Protein AF-A0A373WHJ9-F1 (afdb_monomer)

Structure (mmCIF, N/CA/C/O backbone):
data_AF-A0A373WHJ9-F1
#
_entry.id   AF-A0A373WHJ9-F1
#
loop_
_atom_site.group_PDB
_atom_site.id
_atom_site.type_symbol
_atom_site.label_atom_id
_atom_site.label_alt_id
_atom_site.label_comp_id
_atom_site.label_asym_id
_atom_site.label_entity_id
_atom_site.label_seq_id
_atom_site.pdbx_PDB_ins_code
_atom_site.Cartn_x
_atom_site.Cartn_y
_atom_site.Cartn_z
_atom_site.occupancy
_atom_site.B_iso_or_equiv
_atom_site.auth_seq_id
_atom_site.auth_comp_id
_atom_site.auth_asym_id
_atom_site.auth_atom_id
_atom_site.pdbx_PDB_model_num
ATOM 1 N N . MET A 1 1 ? 27.131 -21.747 -33.207 1.00 43.25 1 MET A N 1
ATOM 2 C CA . MET A 1 1 ? 26.105 -20.887 -32.588 1.00 43.25 1 MET A CA 1
ATOM 3 C C . MET A 1 1 ? 25.493 -20.114 -33.735 1.00 43.25 1 MET A C 1
ATOM 5 O O . MET A 1 1 ? 26.262 -19.514 -34.473 1.00 43.25 1 MET A O 1
ATOM 9 N N . ALA A 1 2 ? 24.197 -20.277 -34.005 1.00 49.22 2 ALA A N 1
ATOM 10 C CA . ALA A 1 2 ? 23.544 -19.486 -35.046 1.00 49.22 2 ALA A CA 1
ATOM 11 C C . ALA A 1 2 ? 23.667 -18.006 -34.655 1.00 49.22 2 ALA A C 1
ATOM 13 O O . ALA A 1 2 ? 23.485 -17.691 -33.479 1.00 49.22 2 ALA A O 1
ATOM 14 N N . ASN A 1 3 ? 24.056 -17.144 -35.595 1.00 61.75 3 ASN A N 1
ATOM 15 C CA . ASN A 1 3 ? 24.040 -15.704 -35.359 1.00 61.75 3 ASN A CA 1
ATOM 16 C C . ASN A 1 3 ? 22.583 -15.304 -35.113 1.00 61.75 3 ASN A C 1
ATOM 18 O O . ASN A 1 3 ? 21.727 -15.599 -35.944 1.00 61.75 3 ASN A O 1
ATOM 22 N N . GLU A 1 4 ? 22.322 -14.708 -33.954 1.00 79.56 4 GLU A N 1
ATOM 23 C CA . GLU A 1 4 ? 21.034 -14.097 -33.633 1.00 79.56 4 GLU A CA 1
ATOM 24 C C . GLU A 1 4 ? 20.729 -13.009 -34.668 1.00 79.56 4 GLU A C 1
ATOM 26 O O . GLU A 1 4 ? 21.628 -12.268 -35.073 1.00 79.56 4 GLU A O 1
ATOM 31 N N . THR A 1 5 ? 19.485 -12.946 -35.135 1.00 89.88 5 THR A N 1
ATOM 32 C CA . THR A 1 5 ? 19.054 -11.877 -36.043 1.00 89.88 5 THR A CA 1
ATOM 33 C C . THR A 1 5 ? 18.893 -10.562 -35.278 1.00 89.88 5 THR A C 1
ATOM 35 O O . THR A 1 5 ? 18.573 -10.559 -34.091 1.00 89.88 5 THR A O 1
ATOM 38 N N . GLU A 1 6 ? 19.055 -9.420 -35.948 1.00 90.50 6 GLU A N 1
ATOM 39 C CA . GLU A 1 6 ? 18.862 -8.107 -35.304 1.00 90.50 6 GLU A CA 1
ATOM 40 C C . GLU A 1 6 ? 17.423 -7.933 -34.774 1.00 90.50 6 GLU A C 1
ATOM 42 O O . GLU A 1 6 ? 17.199 -7.296 -33.747 1.00 90.50 6 GLU A O 1
ATOM 47 N N . LEU A 1 7 ? 16.437 -8.588 -35.398 1.00 91.00 7 LEU A N 1
ATOM 48 C CA . LEU A 1 7 ? 15.061 -8.601 -34.897 1.00 91.00 7 LEU A CA 1
ATOM 49 C C . LEU A 1 7 ? 14.917 -9.395 -33.583 1.00 91.00 7 LEU A C 1
ATOM 51 O O . LEU A 1 7 ? 14.274 -8.927 -32.648 1.00 91.00 7 LEU A O 1
ATOM 55 N N . GLU A 1 8 ? 15.552 -10.565 -33.474 1.00 92.50 8 GLU A N 1
ATOM 56 C CA . GLU A 1 8 ? 15.571 -11.351 -32.228 1.00 92.50 8 GLU A CA 1
ATOM 57 C C . GLU A 1 8 ? 16.315 -10.614 -31.102 1.00 92.50 8 GLU A C 1
ATOM 59 O O . GLU A 1 8 ? 15.889 -10.646 -29.945 1.00 92.50 8 GLU A O 1
ATOM 64 N N . LYS A 1 9 ? 17.385 -9.887 -31.446 1.00 93.19 9 LYS A N 1
ATOM 65 C CA . LYS A 1 9 ? 18.176 -9.074 -30.512 1.00 93.19 9 LYS A CA 1
ATOM 66 C C . LYS A 1 9 ? 17.342 -7.949 -29.889 1.00 93.19 9 LYS A C 1
ATOM 68 O O . LYS A 1 9 ? 17.403 -7.760 -28.669 1.00 93.19 9 LYS A O 1
ATOM 73 N N . ILE A 1 10 ? 16.534 -7.231 -30.680 1.00 93.62 10 ILE A N 1
ATOM 74 C CA . ILE A 1 10 ? 15.641 -6.190 -30.141 1.00 93.62 10 ILE A CA 1
ATOM 75 C C . ILE A 1 10 ? 14.437 -6.770 -29.391 1.00 93.62 10 ILE A C 1
ATOM 77 O O . ILE A 1 10 ? 14.017 -6.188 -28.392 1.00 93.62 10 ILE A O 1
ATOM 81 N N . ASP A 1 11 ? 13.928 -7.934 -29.798 1.00 94.50 11 ASP A N 1
ATOM 82 C CA . ASP A 1 11 ? 12.855 -8.626 -29.074 1.00 94.50 11 ASP A CA 1
ATOM 83 C C . ASP A 1 11 ? 13.309 -9.066 -27.685 1.00 94.50 11 ASP A C 1
ATOM 85 O O . ASP A 1 11 ? 12.638 -8.798 -26.687 1.00 94.50 11 ASP A O 1
ATOM 89 N N . ARG A 1 12 ? 14.516 -9.622 -27.588 1.00 94.12 12 ARG A N 1
ATOM 90 C CA . ARG A 1 12 ? 15.136 -9.963 -26.308 1.00 94.12 12 ARG A CA 1
ATOM 91 C C . ARG A 1 12 ? 15.366 -8.730 -25.432 1.00 94.12 12 ARG A C 1
ATOM 93 O O . ARG A 1 12 ? 15.173 -8.790 -24.217 1.00 94.12 12 ARG A O 1
ATOM 100 N N . ALA A 1 13 ? 15.780 -7.608 -26.024 1.00 94.38 13 ALA A N 1
ATOM 101 C CA . ALA A 1 13 ? 15.912 -6.348 -25.295 1.00 94.38 13 ALA A CA 1
ATOM 102 C C . ALA A 1 13 ? 14.554 -5.868 -24.756 1.00 94.38 13 ALA A C 1
ATOM 104 O O . ALA A 1 13 ? 14.468 -5.486 -23.590 1.00 94.38 13 ALA A O 1
ATOM 105 N N . ALA A 1 14 ? 13.490 -5.961 -25.558 1.00 94.81 14 ALA A N 1
ATOM 106 C CA . ALA A 1 14 ? 12.138 -5.618 -25.132 1.00 94.81 14 ALA A CA 1
ATOM 107 C C . ALA A 1 14 ? 11.661 -6.489 -23.957 1.00 94.81 14 ALA A C 1
ATOM 109 O O . ALA A 1 14 ? 11.175 -5.938 -22.971 1.00 94.81 14 ALA A O 1
ATOM 110 N N . GLU A 1 15 ? 11.878 -7.808 -24.001 1.00 95.12 15 GLU A N 1
ATOM 111 C CA . GLU A 1 15 ? 11.571 -8.712 -22.878 1.00 95.12 15 GLU A CA 1
ATOM 112 C C . GLU A 1 15 ? 12.341 -8.328 -21.608 1.00 95.12 15 GLU A C 1
ATOM 114 O O . GLU A 1 15 ? 11.806 -8.328 -20.494 1.00 95.12 15 GLU A O 1
ATOM 119 N N . TYR A 1 16 ? 13.622 -7.978 -21.755 1.00 95.31 16 TYR A N 1
ATOM 120 C CA . TYR A 1 16 ? 14.416 -7.531 -20.622 1.00 95.31 16 TYR A CA 1
ATOM 121 C C . TYR A 1 16 ? 13.884 -6.231 -20.021 1.00 95.31 16 TYR A C 1
ATOM 123 O O . TYR A 1 16 ? 13.891 -6.105 -18.795 1.00 95.31 16 TYR A O 1
ATOM 131 N N . PHE A 1 17 ? 13.426 -5.293 -20.846 1.00 95.81 17 PHE A N 1
ATOM 132 C CA . PHE A 1 17 ? 12.856 -4.027 -20.396 1.00 95.81 17 PHE A CA 1
ATOM 133 C C . PHE A 1 17 ? 11.485 -4.201 -19.746 1.00 95.81 17 PHE A C 1
ATOM 135 O O . PHE A 1 17 ? 11.251 -3.621 -18.689 1.00 95.81 17 PHE A O 1
ATOM 142 N N . GLU A 1 18 ? 10.619 -5.045 -20.307 1.00 95.38 18 GLU A N 1
ATOM 143 C CA . GLU A 1 18 ? 9.323 -5.387 -19.712 1.00 95.38 18 GLU A CA 1
ATOM 144 C C . GLU A 1 18 ? 9.508 -5.937 -18.296 1.00 95.38 18 GLU A C 1
ATOM 146 O O . GLU A 1 18 ? 8.920 -5.428 -17.343 1.00 95.38 18 GLU A O 1
ATOM 151 N N . ARG A 1 19 ? 10.452 -6.864 -18.119 1.00 95.56 19 ARG A N 1
ATOM 152 C CA . ARG A 1 19 ? 10.792 -7.398 -16.798 1.00 95.56 19 ARG A CA 1
ATOM 153 C C . ARG A 1 19 ? 11.326 -6.344 -15.822 1.00 95.56 19 ARG A C 1
ATOM 155 O O . ARG A 1 19 ? 11.134 -6.471 -14.615 1.00 95.56 19 ARG A O 1
ATOM 162 N N . TYR A 1 20 ? 12.025 -5.317 -16.305 1.00 95.88 20 TYR A N 1
ATOM 163 C CA . TYR A 1 20 ? 12.424 -4.199 -15.447 1.00 95.88 20 TYR A CA 1
ATOM 164 C C . TYR A 1 20 ? 11.214 -3.377 -14.992 1.00 95.88 20 TYR A C 1
ATOM 166 O O . TYR A 1 20 ? 11.118 -3.058 -13.806 1.00 95.88 20 TYR A O 1
ATOM 174 N N . PHE A 1 21 ? 10.279 -3.087 -15.900 1.00 95.44 21 PHE A N 1
ATOM 175 C CA . PHE A 1 21 ? 9.051 -2.370 -15.563 1.00 95.44 21 PHE A CA 1
ATOM 176 C C . PHE A 1 21 ? 8.171 -3.163 -14.590 1.00 95.44 21 PHE A C 1
ATOM 178 O O . PHE A 1 21 ? 7.638 -2.572 -13.658 1.00 95.44 21 PHE A O 1
ATOM 185 N N . GLU A 1 22 ? 8.123 -4.496 -14.689 1.00 95.19 22 GLU A N 1
ATOM 186 C CA . GLU A 1 22 ? 7.467 -5.338 -13.675 1.00 95.19 22 GLU A CA 1
ATOM 187 C C . GLU A 1 22 ? 8.045 -5.114 -12.267 1.00 95.19 22 GLU A C 1
ATOM 189 O O . GLU A 1 22 ? 7.302 -5.052 -11.283 1.00 95.19 22 GLU A O 1
ATOM 194 N N . PHE A 1 23 ? 9.371 -4.969 -12.144 1.00 94.31 23 PHE A N 1
ATOM 195 C CA . PHE A 1 23 ? 9.995 -4.648 -10.860 1.00 94.31 23 PHE A CA 1
ATOM 196 C C . PHE A 1 23 ? 9.672 -3.223 -10.398 1.00 94.31 23 PHE A C 1
ATOM 198 O O . PHE A 1 23 ? 9.432 -3.013 -9.207 1.00 94.31 23 PHE A O 1
ATOM 205 N N . GLU A 1 24 ? 9.676 -2.245 -11.304 1.00 94.69 24 GLU A N 1
ATOM 206 C CA . GLU A 1 24 ? 9.323 -0.855 -10.995 1.00 94.69 24 GLU A CA 1
ATOM 207 C C . GLU A 1 24 ? 7.875 -0.740 -10.489 1.00 94.69 24 GLU A C 1
ATOM 209 O O . GLU A 1 24 ? 7.631 -0.153 -9.427 1.00 94.69 24 GLU A O 1
ATOM 214 N N . ASP A 1 25 ? 6.937 -1.387 -11.176 1.00 96.19 25 ASP A N 1
ATOM 215 C CA . ASP A 1 25 ? 5.526 -1.443 -10.802 1.00 96.19 25 ASP A CA 1
ATOM 216 C C . ASP A 1 25 ? 5.332 -2.166 -9.467 1.00 96.19 25 ASP A C 1
ATOM 218 O O . ASP A 1 25 ? 4.617 -1.676 -8.588 1.00 96.19 25 ASP A O 1
ATOM 222 N N . ALA A 1 26 ? 6.028 -3.287 -9.251 1.00 94.00 26 ALA A N 1
ATOM 223 C CA . ALA A 1 26 ? 5.976 -4.007 -7.982 1.00 94.00 26 ALA A CA 1
ATOM 224 C C . ALA A 1 26 ? 6.443 -3.140 -6.798 1.00 94.00 26 ALA A C 1
ATOM 226 O O . ALA A 1 26 ? 5.850 -3.214 -5.713 1.00 94.00 26 ALA A O 1
ATOM 227 N N . VAL A 1 27 ? 7.474 -2.302 -6.981 1.00 95.00 27 VAL A N 1
ATOM 228 C CA . VAL A 1 27 ? 7.912 -1.332 -5.961 1.00 95.00 27 VAL A CA 1
ATOM 229 C C . VAL A 1 27 ? 6.826 -0.289 -5.709 1.00 95.00 27 VAL A C 1
ATOM 231 O O . VAL A 1 27 ? 6.506 -0.024 -4.547 1.00 95.00 27 VAL A O 1
ATOM 234 N N . THR A 1 28 ? 6.257 0.287 -6.768 1.00 95.50 28 THR A N 1
ATOM 235 C CA . THR A 1 28 ? 5.227 1.333 -6.680 1.00 95.50 28 THR A CA 1
ATOM 236 C C . THR A 1 28 ? 3.987 0.829 -5.944 1.00 95.50 28 THR A C 1
ATOM 238 O O . THR A 1 28 ? 3.637 1.370 -4.894 1.00 95.50 28 THR A O 1
ATOM 241 N N . VAL A 1 29 ? 3.412 -0.290 -6.391 1.00 93.88 29 VAL A N 1
ATOM 242 C CA . VAL A 1 29 ? 2.240 -0.918 -5.759 1.00 93.88 29 VAL A CA 1
ATOM 243 C C . VAL A 1 29 ? 2.523 -1.291 -4.302 1.00 93.88 29 VAL A C 1
ATOM 245 O O . VAL A 1 29 ? 1.674 -1.126 -3.426 1.00 93.88 29 VAL A O 1
ATOM 248 N N . SER A 1 30 ? 3.730 -1.773 -3.992 1.00 93.06 30 SER A N 1
ATOM 249 C CA . SER A 1 30 ? 4.086 -2.113 -2.609 1.00 93.06 30 SER A CA 1
ATOM 250 C C . SER A 1 30 ? 4.153 -0.878 -1.703 1.00 93.06 30 SER A C 1
ATOM 252 O O . SER A 1 30 ? 3.724 -0.947 -0.547 1.00 93.06 30 SER A O 1
ATOM 254 N N . LYS A 1 31 ? 4.645 0.260 -2.209 1.00 94.00 31 LYS A N 1
ATOM 255 C CA . LYS A 1 31 ? 4.649 1.538 -1.476 1.00 94.00 31 LYS A CA 1
ATOM 256 C C . LYS A 1 31 ? 3.232 2.057 -1.241 1.00 94.00 31 LYS A C 1
ATOM 258 O O . LYS A 1 31 ? 2.925 2.449 -0.115 1.00 94.00 31 LYS A O 1
ATOM 263 N N . GLU A 1 32 ? 2.370 1.983 -2.249 1.00 94.38 32 GLU A N 1
ATOM 264 C CA . GLU A 1 32 ? 0.955 2.355 -2.131 1.00 94.38 32 GLU A CA 1
ATOM 265 C C . GLU A 1 32 ? 0.225 1.480 -1.105 1.00 94.38 32 GLU A C 1
ATOM 267 O O . GLU A 1 32 ? -0.446 1.995 -0.212 1.00 94.38 32 GLU A O 1
ATOM 272 N N . ASN A 1 33 ? 0.429 0.159 -1.142 1.00 92.44 33 ASN A N 1
ATOM 273 C CA . ASN A 1 33 ? -0.145 -0.765 -0.158 1.00 92.44 33 ASN A CA 1
ATOM 274 C C . ASN A 1 33 ? 0.311 -0.445 1.274 1.00 92.44 33 ASN A C 1
ATOM 276 O O . ASN A 1 33 ? -0.482 -0.517 2.216 1.00 92.44 33 ASN A O 1
ATOM 280 N N . LYS A 1 34 ? 1.580 -0.057 1.454 1.00 92.94 34 LYS A N 1
ATOM 281 C CA . LYS A 1 34 ? 2.108 0.377 2.755 1.00 92.94 34 LYS A CA 1
ATOM 282 C C . LYS A 1 34 ? 1.406 1.638 3.254 1.00 92.94 34 LYS A C 1
ATOM 284 O O . LYS A 1 34 ? 1.132 1.751 4.448 1.00 92.94 34 LYS A O 1
ATOM 289 N N . GLU A 1 35 ? 1.141 2.594 2.371 1.00 93.38 35 GLU A N 1
ATOM 290 C CA . GLU A 1 35 ? 0.411 3.816 2.711 1.00 93.38 35 GLU A CA 1
ATOM 291 C C . GLU A 1 35 ? -1.057 3.525 3.032 1.00 93.38 35 GLU A C 1
ATOM 293 O O . GLU A 1 35 ? -1.572 4.001 4.044 1.00 93.38 35 GLU A O 1
ATOM 298 N N . TYR A 1 36 ? -1.689 2.648 2.255 1.00 90.69 36 TYR A N 1
ATOM 299 C CA . TYR A 1 36 ? -3.051 2.190 2.494 1.00 90.69 36 TYR A CA 1
ATOM 300 C C . TYR A 1 36 ? -3.213 1.534 3.872 1.00 90.69 36 TYR A C 1
ATOM 302 O O . TYR A 1 36 ? -4.136 1.877 4.611 1.00 90.69 36 TYR A O 1
ATOM 310 N N . LEU A 1 37 ? -2.288 0.658 4.280 1.00 90.56 37 LEU A N 1
ATOM 311 C CA . LEU A 1 37 ? -2.326 0.018 5.602 1.00 90.56 37 LEU A CA 1
ATOM 312 C C . LEU A 1 37 ? -2.302 1.030 6.757 1.00 90.56 37 LEU A C 1
ATOM 314 O O . LEU A 1 37 ? -3.001 0.842 7.753 1.00 90.56 37 LEU A O 1
ATOM 318 N N . LYS A 1 38 ? -1.567 2.140 6.615 1.00 91.88 38 LYS A N 1
ATOM 319 C CA . LYS A 1 38 ? -1.514 3.191 7.646 1.00 91.88 38 LYS A CA 1
ATOM 320 C C . LYS A 1 38 ? -2.865 3.859 7.889 1.00 91.88 38 LYS A C 1
ATOM 322 O O . LYS A 1 38 ? -3.084 4.369 8.982 1.00 91.88 38 LYS A O 1
ATOM 327 N N . THR A 1 39 ? -3.774 3.844 6.913 1.00 92.06 39 THR A N 1
ATOM 328 C CA . THR A 1 39 ? -5.103 4.464 7.056 1.00 92.06 39 THR A CA 1
ATOM 329 C C . THR A 1 39 ? -5.983 3.773 8.100 1.00 92.06 39 THR A C 1
ATOM 331 O O . THR A 1 39 ? -6.887 4.404 8.638 1.00 92.06 39 THR A O 1
ATOM 334 N N . TYR A 1 40 ? -5.695 2.509 8.422 1.00 88.06 40 TYR A N 1
ATOM 335 C CA . TYR A 1 40 ? -6.420 1.717 9.420 1.00 88.06 40 TYR A CA 1
ATOM 336 C C . TYR A 1 40 ? -5.862 1.844 10.838 1.00 88.06 40 TYR A C 1
ATOM 338 O O . TYR A 1 40 ? -6.460 1.326 11.785 1.00 88.06 40 TYR A O 1
ATOM 346 N N . ILE A 1 41 ? -4.719 2.513 10.994 1.00 89.62 41 ILE A N 1
ATOM 347 C CA . ILE A 1 41 ? -4.147 2.793 12.305 1.00 89.62 41 ILE A CA 1
ATOM 348 C C . ILE A 1 41 ? -4.927 3.959 12.904 1.00 89.62 41 ILE A C 1
ATOM 350 O O . ILE A 1 41 ? -4.938 5.072 12.372 1.00 89.62 41 ILE A O 1
ATOM 354 N N . HIS A 1 42 ? -5.587 3.699 14.025 1.00 92.19 42 HIS A N 1
ATOM 355 C CA . HIS A 1 42 ? -6.413 4.685 14.714 1.00 92.19 42 HIS A CA 1
ATOM 356 C C . HIS A 1 42 ? -6.015 4.802 16.178 1.00 92.19 42 HIS A C 1
ATOM 358 O O . HIS A 1 42 ? -5.696 3.807 16.827 1.00 92.19 42 HIS A O 1
ATOM 364 N N . ASP A 1 43 ? -6.051 6.021 16.707 1.00 90.38 43 ASP A N 1
ATOM 365 C CA . ASP A 1 43 ? -5.809 6.283 18.119 1.00 90.38 43 ASP A CA 1
ATOM 366 C C . ASP A 1 43 ? -7.041 5.973 18.985 1.00 90.38 43 ASP A C 1
ATOM 368 O O . ASP A 1 43 ? -8.152 5.718 18.502 1.00 90.38 43 ASP A O 1
ATOM 372 N N . ASN A 1 44 ? -6.846 6.000 20.304 1.00 89.00 44 ASN A N 1
ATOM 373 C CA . ASN A 1 44 ? -7.943 5.781 21.243 1.00 89.00 44 ASN A CA 1
ATOM 374 C C . ASN A 1 44 ? -9.027 6.863 21.121 1.00 89.00 44 ASN A C 1
ATOM 376 O O . ASN A 1 44 ? -10.207 6.553 21.277 1.00 89.00 44 ASN A O 1
ATOM 380 N N . ASP A 1 45 ? -8.669 8.105 20.788 1.00 89.38 45 ASP A N 1
ATOM 381 C CA . ASP A 1 45 ? -9.636 9.197 20.639 1.00 89.38 45 ASP A CA 1
ATOM 382 C C . ASP A 1 45 ? -10.634 8.923 19.504 1.00 89.38 45 ASP A C 1
ATOM 384 O O . ASP A 1 45 ? -11.847 9.123 19.665 1.00 89.38 45 ASP A O 1
ATOM 388 N N . TYR A 1 46 ? -10.154 8.385 18.382 1.00 90.44 46 TYR A N 1
ATOM 389 C CA . TYR A 1 46 ? -10.991 7.914 17.286 1.00 90.44 46 TYR A CA 1
ATOM 390 C C . TYR A 1 46 ? -11.943 6.800 17.743 1.00 90.44 46 TYR A C 1
ATOM 392 O O . TYR A 1 46 ? -13.149 6.872 17.474 1.00 90.44 46 TYR A O 1
ATOM 400 N N . VAL A 1 47 ? -11.442 5.805 18.485 1.00 89.31 47 VAL A N 1
ATOM 401 C CA . VAL A 1 47 ? -12.254 4.688 19.003 1.00 89.31 47 VAL A CA 1
ATOM 402 C C . VAL A 1 47 ? -13.339 5.192 19.951 1.00 89.31 47 VAL A C 1
ATOM 404 O O . VAL A 1 47 ? -14.510 4.841 19.785 1.00 89.31 47 VAL A O 1
ATOM 407 N N . VAL A 1 48 ? -12.993 6.061 20.903 1.00 89.12 48 VAL A N 1
ATOM 408 C CA . VAL A 1 48 ? -13.933 6.648 21.870 1.00 89.12 48 VAL A CA 1
ATOM 409 C C . VAL A 1 48 ? -15.026 7.440 21.153 1.00 89.12 48 VAL A C 1
ATOM 411 O O . VAL A 1 48 ? -16.219 7.295 21.466 1.00 89.12 48 VAL A O 1
ATOM 414 N N . LYS A 1 49 ? -14.642 8.250 20.160 1.00 90.19 49 LYS A N 1
ATOM 415 C CA . LYS A 1 49 ? -15.571 9.049 19.356 1.00 90.19 49 LYS A CA 1
ATOM 416 C C . LYS A 1 49 ? -16.522 8.161 18.554 1.00 90.19 49 LYS A C 1
ATOM 418 O O . LYS A 1 49 ? -17.735 8.374 18.613 1.00 90.19 49 LYS A O 1
ATOM 423 N N . ASN A 1 50 ? -16.000 7.149 17.862 1.00 90.31 50 ASN A N 1
ATOM 424 C CA . ASN A 1 50 ? -16.796 6.248 17.028 1.00 90.31 50 ASN A CA 1
ATOM 425 C C . ASN A 1 50 ? -17.688 5.313 17.868 1.00 90.31 50 ASN A C 1
ATOM 427 O O . ASN A 1 50 ? -18.829 5.021 17.508 1.00 90.31 50 ASN A O 1
ATOM 431 N N . PHE A 1 51 ? -17.219 4.897 19.048 1.00 89.31 51 PHE A N 1
ATOM 432 C CA . PHE A 1 51 ? -18.000 4.072 19.968 1.00 89.31 51 PHE A CA 1
ATOM 433 C C . PHE A 1 51 ? -19.223 4.813 20.531 1.00 89.31 51 PHE A C 1
ATOM 435 O O . PHE A 1 51 ? -20.215 4.162 20.882 1.00 89.31 51 PHE A O 1
ATOM 442 N N . ASN A 1 52 ? -19.167 6.150 20.596 1.00 89.69 52 ASN A N 1
ATOM 443 C CA . ASN A 1 52 ? -20.257 7.038 21.003 1.00 89.69 52 ASN A CA 1
ATOM 444 C C . ASN A 1 52 ? -20.857 6.659 22.373 1.00 89.69 52 ASN A C 1
ATOM 446 O O . ASN A 1 52 ? -22.063 6.427 22.528 1.00 89.69 52 ASN A O 1
ATOM 450 N N . ILE A 1 53 ? -19.987 6.571 23.388 1.00 87.56 53 ILE A N 1
ATOM 451 C CA . ILE A 1 53 ? -20.359 6.074 24.720 1.00 87.56 53 ILE A CA 1
ATOM 452 C C . ILE A 1 53 ? -21.464 6.910 25.380 1.00 87.56 53 ILE A C 1
ATOM 454 O O . ILE A 1 53 ? -22.350 6.346 26.017 1.00 87.56 53 ILE A O 1
ATOM 458 N N . LYS A 1 54 ? -21.474 8.236 25.176 1.00 86.50 54 LYS A N 1
ATOM 459 C CA . LYS A 1 54 ? -22.492 9.137 25.744 1.00 86.50 54 LYS A CA 1
ATOM 460 C C . LYS A 1 54 ? -23.897 8.757 25.273 1.00 86.50 54 LYS A C 1
ATOM 462 O O . LYS A 1 54 ? -24.792 8.580 26.096 1.00 86.50 54 LYS A O 1
ATOM 467 N N . ASN A 1 55 ? -24.077 8.552 23.968 1.00 91.00 55 ASN A N 1
ATOM 468 C CA . ASN A 1 55 ? -25.363 8.148 23.399 1.00 91.00 55 ASN A CA 1
ATOM 469 C C . ASN A 1 55 ? -25.786 6.749 23.881 1.00 91.00 55 ASN A C 1
ATOM 471 O O . ASN A 1 55 ? -26.945 6.532 24.232 1.00 91.00 55 ASN A O 1
ATOM 475 N N . LYS A 1 56 ? -24.843 5.798 23.954 1.00 89.06 56 LYS A N 1
ATOM 476 C CA . LYS A 1 56 ? -25.115 4.442 24.464 1.00 89.06 56 LYS A CA 1
ATOM 477 C C . LYS A 1 56 ? -25.523 4.443 25.939 1.00 89.06 56 LYS A C 1
ATOM 479 O O . LYS A 1 56 ? -26.469 3.744 26.295 1.00 89.06 56 LYS A O 1
ATOM 484 N N . ILE A 1 57 ? -24.866 5.254 26.771 1.00 87.00 57 ILE A N 1
ATOM 485 C CA . ILE A 1 57 ? -25.212 5.425 28.188 1.00 87.00 57 ILE A CA 1
ATOM 486 C C . ILE A 1 57 ? -26.624 6.001 28.324 1.00 87.00 57 ILE A C 1
ATOM 488 O O . ILE A 1 57 ? -27.439 5.400 29.020 1.00 87.00 57 ILE A O 1
ATOM 492 N N . ILE A 1 58 ? -26.951 7.086 27.610 1.00 88.94 58 ILE A N 1
ATOM 493 C CA . ILE A 1 58 ? -28.290 7.705 27.646 1.00 88.94 58 ILE A CA 1
ATOM 494 C C . ILE A 1 58 ? -29.374 6.696 27.249 1.00 88.94 58 ILE A C 1
ATOM 496 O O . ILE A 1 58 ? -30.361 6.539 27.967 1.00 88.94 58 ILE A O 1
ATOM 500 N N . LYS A 1 59 ? -29.170 5.956 26.151 1.00 88.62 59 LYS A N 1
ATOM 501 C CA . LYS A 1 59 ? -30.106 4.906 25.723 1.00 88.62 59 LYS A CA 1
ATOM 502 C C . LYS A 1 59 ? -30.272 3.821 26.787 1.00 88.62 59 LYS A C 1
ATOM 504 O O . LYS A 1 59 ? -31.395 3.423 27.076 1.00 88.62 59 LYS A O 1
ATOM 509 N N . SER A 1 60 ? -29.175 3.370 27.398 1.00 86.56 60 SER A N 1
ATOM 510 C CA . SER A 1 60 ? -29.233 2.342 28.442 1.00 86.56 60 SER A CA 1
ATOM 511 C C . SER A 1 60 ? -29.910 2.811 29.733 1.00 86.56 60 SER A C 1
ATOM 513 O O . SER A 1 60 ? -30.648 2.040 30.337 1.00 86.56 60 SER A O 1
ATOM 515 N N . LEU A 1 61 ? -29.737 4.082 30.111 1.00 87.38 61 LEU A N 1
ATOM 516 C CA . LEU A 1 61 ? -30.456 4.704 31.225 1.00 87.38 61 LEU A CA 1
ATOM 517 C C . LEU A 1 61 ? -31.957 4.796 30.933 1.00 87.38 61 LEU A C 1
ATOM 519 O O . LEU A 1 61 ? -32.766 4.495 31.800 1.00 87.38 61 LEU A O 1
ATOM 523 N N . GLY A 1 62 ? -32.351 5.137 29.702 1.00 88.19 62 GLY A N 1
ATOM 524 C CA . GLY A 1 62 ? -33.761 5.099 29.298 1.00 88.19 62 GLY A CA 1
ATOM 525 C C . GLY A 1 62 ? -34.382 3.705 29.456 1.00 88.19 62 GLY A C 1
ATOM 526 O O . GLY A 1 62 ? -35.492 3.571 29.971 1.00 88.19 62 GLY A O 1
ATOM 527 N N . ILE A 1 63 ? -33.638 2.656 29.089 1.00 86.38 63 ILE A N 1
ATOM 528 C CA . ILE A 1 63 ? -34.070 1.261 29.269 1.00 86.38 63 ILE A CA 1
ATOM 529 C C . ILE A 1 63 ? -34.172 0.906 30.757 1.00 86.38 63 ILE A C 1
ATOM 531 O O . ILE A 1 63 ? -35.157 0.287 31.160 1.00 86.38 63 ILE A O 1
ATOM 535 N N . SER A 1 64 ? -33.209 1.314 31.591 1.00 86.75 64 SER A N 1
ATOM 536 C CA . SER A 1 64 ? -33.265 1.018 33.026 1.00 86.75 64 SER A CA 1
ATOM 537 C C . SER A 1 64 ? -34.457 1.694 33.709 1.00 86.75 64 SER A C 1
ATOM 539 O O . SER A 1 64 ? -35.072 1.070 34.574 1.00 86.75 64 SER A O 1
ATOM 541 N N . ILE A 1 65 ? -34.835 2.916 33.298 1.00 87.00 65 ILE A N 1
ATOM 542 C CA . ILE A 1 65 ? -36.072 3.580 33.760 1.00 87.00 65 ILE A CA 1
ATOM 543 C C . ILE A 1 65 ? -37.288 2.715 33.412 1.00 87.00 65 ILE A C 1
ATOM 545 O O . ILE A 1 65 ? -38.118 2.442 34.279 1.00 87.00 65 ILE A O 1
ATOM 549 N N . GLY A 1 66 ? -37.374 2.244 32.163 1.00 87.94 66 GLY A N 1
ATOM 550 C CA . GLY A 1 66 ? -38.458 1.371 31.713 1.00 87.94 66 GLY A CA 1
ATOM 551 C C . GLY A 1 66 ? -38.560 0.081 32.531 1.00 87.94 66 GLY A C 1
ATOM 552 O O . GLY A 1 66 ? -39.645 -0.268 32.988 1.00 87.94 66 GLY A O 1
ATOM 553 N N . ILE A 1 67 ? -37.431 -0.589 32.788 1.00 87.06 67 ILE A N 1
ATOM 554 C CA . ILE A 1 67 ? -37.383 -1.812 33.608 1.00 87.06 67 ILE A CA 1
ATOM 555 C C . ILE A 1 67 ? -37.851 -1.529 35.043 1.00 87.06 67 ILE A C 1
ATOM 557 O O . ILE A 1 67 ? -38.658 -2.287 35.580 1.00 87.06 67 ILE A O 1
ATOM 561 N N . GLY A 1 68 ? -37.388 -0.433 35.653 1.00 87.44 68 GLY A N 1
ATOM 562 C CA . GLY A 1 68 ? -37.805 -0.034 36.999 1.00 87.44 68 GLY A CA 1
ATOM 563 C C . GLY A 1 68 ? -39.312 0.231 37.098 1.00 87.44 68 GLY A C 1
ATOM 564 O O . GLY A 1 68 ? -39.955 -0.226 38.042 1.00 87.44 68 GLY A O 1
ATOM 565 N N . LEU A 1 69 ? -39.892 0.899 36.093 1.00 88.94 69 LEU A N 1
ATOM 566 C CA . LEU A 1 69 ? -41.336 1.156 36.016 1.00 88.94 69 LEU A CA 1
ATOM 567 C C . LEU A 1 69 ? -42.149 -0.129 35.828 1.00 88.94 69 LEU A C 1
ATOM 569 O O . LEU A 1 69 ? -43.162 -0.311 36.499 1.00 88.94 69 LEU A O 1
ATOM 573 N N . VAL A 1 70 ? -41.706 -1.036 34.954 1.00 90.38 70 VAL A N 1
ATOM 574 C CA . VAL A 1 70 ? -42.376 -2.330 34.749 1.00 90.38 70 VAL A CA 1
ATOM 575 C C . VAL A 1 70 ? -42.336 -3.167 36.027 1.00 90.38 70 VAL A C 1
ATOM 577 O O . VAL A 1 70 ? -43.361 -3.716 36.428 1.00 90.38 70 VAL A O 1
ATOM 580 N N . ALA A 1 71 ? -41.188 -3.218 36.709 1.00 87.94 71 ALA A N 1
ATOM 581 C CA . ALA A 1 71 ? -41.058 -3.926 37.979 1.00 87.94 71 ALA A CA 1
ATOM 582 C C . ALA A 1 71 ? -41.976 -3.335 39.062 1.00 87.94 71 ALA A C 1
ATOM 584 O O . ALA A 1 71 ? -42.646 -4.088 39.768 1.00 87.94 71 ALA A O 1
ATOM 585 N N . PHE A 1 72 ? -42.062 -2.003 39.148 1.00 87.81 72 PHE A N 1
ATOM 586 C CA . PHE A 1 72 ? -43.000 -1.317 40.036 1.00 87.81 72 PHE A CA 1
ATOM 587 C C . PHE A 1 72 ? -44.457 -1.696 39.738 1.00 87.81 72 PHE A C 1
ATOM 589 O O . PHE A 1 72 ? -45.178 -2.096 40.650 1.00 87.81 72 PHE A O 1
ATOM 596 N N . LEU A 1 73 ? -44.885 -1.605 38.473 1.00 87.94 73 LEU A N 1
ATOM 597 C CA . LEU A 1 73 ? -46.260 -1.912 38.069 1.00 87.94 73 LEU A CA 1
ATOM 598 C C . LEU A 1 73 ? -46.628 -3.371 38.363 1.00 87.94 73 LEU A C 1
ATOM 600 O O . LEU A 1 73 ? -47.717 -3.625 38.871 1.00 87.94 73 LEU A O 1
ATOM 604 N N . LEU A 1 74 ? -45.718 -4.316 38.108 1.00 87.31 74 LEU A N 1
ATOM 605 C CA . LEU A 1 74 ? -45.927 -5.733 38.420 1.00 87.31 74 LEU A CA 1
ATOM 606 C C . LEU A 1 74 ? -46.089 -5.970 39.926 1.00 87.31 74 LEU A C 1
ATOM 608 O O . LEU A 1 74 ? -47.030 -6.646 40.339 1.00 87.31 74 LEU A O 1
ATOM 612 N N . LEU A 1 75 ? -45.211 -5.388 40.748 1.00 85.31 75 LEU A N 1
ATOM 613 C CA . LEU A 1 75 ? -45.295 -5.481 42.209 1.00 85.31 75 LEU A CA 1
ATOM 614 C C . LEU A 1 75 ? -46.570 -4.836 42.754 1.00 85.31 75 LEU A C 1
ATOM 616 O O . LEU A 1 75 ? -47.186 -5.376 43.672 1.00 85.31 75 LEU A O 1
ATOM 620 N N . TRP A 1 76 ? -46.986 -3.708 42.180 1.00 84.69 76 TRP A N 1
ATOM 621 C CA . TRP A 1 76 ? -48.218 -3.029 42.565 1.00 84.69 76 TRP A CA 1
ATOM 622 C C . TRP A 1 76 ? -49.464 -3.866 42.247 1.00 84.69 76 TRP A C 1
ATOM 624 O O . TRP A 1 76 ? -50.363 -3.964 43.083 1.00 84.69 76 TRP A O 1
ATOM 634 N N . LEU A 1 77 ? -49.492 -4.519 41.082 1.00 86.44 77 LEU A N 1
ATOM 635 C CA . LEU A 1 77 ? -50.597 -5.382 40.651 1.00 86.44 77 LEU A CA 1
ATOM 636 C C . LEU A 1 77 ? -50.706 -6.649 41.521 1.00 86.44 77 LEU A C 1
ATOM 638 O O . LEU A 1 77 ? -51.810 -7.091 41.824 1.00 86.44 77 LEU A O 1
ATOM 642 N N . LEU A 1 78 ? -49.570 -7.191 41.976 1.00 84.38 78 LEU A N 1
ATOM 643 C CA . LEU A 1 78 ? -49.500 -8.380 42.837 1.00 84.38 78 LEU A CA 1
ATOM 644 C C . LEU A 1 78 ? -49.838 -8.106 44.310 1.00 84.38 78 LEU A C 1
ATOM 646 O O . LEU A 1 78 ? -50.545 -8.892 44.935 1.00 84.38 78 LEU A O 1
ATOM 650 N N . LEU A 1 79 ? -49.311 -7.021 44.882 1.00 82.44 79 LEU A N 1
ATOM 651 C CA . LEU A 1 79 ? -49.413 -6.729 46.320 1.00 82.44 79 LEU A CA 1
ATOM 652 C C . LEU A 1 79 ? -50.578 -5.789 46.678 1.00 82.44 79 LEU A C 1
ATOM 654 O O . LEU A 1 79 ? -50.899 -5.616 47.857 1.00 82.44 79 LEU A O 1
ATOM 658 N N . GLY A 1 80 ? -51.214 -5.176 45.677 1.00 77.38 80 GLY A N 1
ATOM 659 C CA . GLY A 1 80 ? -52.320 -4.241 45.852 1.00 77.38 80 GLY A CA 1
ATOM 660 C C . GLY A 1 80 ? -51.905 -2.877 46.422 1.00 77.38 80 GLY A C 1
ATOM 661 O O . GLY A 1 80 ? -50.741 -2.584 46.698 1.00 77.38 80 GLY A O 1
ATOM 662 N N . THR A 1 81 ? -52.890 -1.996 46.619 1.00 76.69 81 THR A N 1
ATOM 663 C CA . THR A 1 81 ? -52.661 -0.583 46.982 1.00 76.69 81 THR A CA 1
ATOM 664 C C . THR A 1 81 ? -52.121 -0.369 48.397 1.00 76.69 81 THR A C 1
ATOM 666 O O . THR A 1 81 ? -51.530 0.670 48.678 1.00 76.69 81 THR A O 1
ATOM 669 N N . LYS A 1 82 ? -52.267 -1.349 49.296 1.00 79.25 82 LYS A N 1
ATOM 670 C CA . LYS A 1 82 ? -51.813 -1.229 50.692 1.00 79.25 82 LYS A CA 1
ATOM 671 C C . LYS A 1 82 ? -50.289 -1.317 50.856 1.00 79.25 82 LYS A C 1
ATOM 673 O O . LYS A 1 82 ? -49.780 -0.903 51.891 1.00 79.25 82 LYS A O 1
ATOM 678 N N . LEU A 1 83 ? -49.563 -1.814 49.849 1.00 80.56 83 LEU A N 1
ATOM 679 C CA . LEU A 1 83 ? -48.107 -2.024 49.886 1.00 80.56 83 LEU A CA 1
ATOM 680 C C . LEU A 1 83 ? -47.351 -1.240 48.795 1.00 80.56 83 LEU A C 1
ATOM 682 O O . LEU A 1 83 ? -46.232 -1.598 48.432 1.00 80.56 83 LEU A O 1
ATOM 686 N N . ILE A 1 84 ? -47.919 -0.134 48.296 1.00 81.44 84 ILE A N 1
ATOM 687 C CA . ILE A 1 84 ? -47.322 0.696 47.227 1.00 81.44 84 ILE A CA 1
ATOM 688 C C . ILE A 1 84 ? -45.886 1.131 47.551 1.00 81.44 84 ILE A C 1
ATOM 690 O O . ILE A 1 84 ? -45.026 1.098 46.675 1.00 81.44 84 ILE A O 1
ATOM 694 N N . ILE A 1 85 ? -45.606 1.488 48.810 1.00 83.12 85 ILE A N 1
ATOM 695 C CA . ILE A 1 85 ? -44.271 1.924 49.252 1.00 83.12 85 ILE A CA 1
ATOM 696 C C . ILE A 1 85 ? -43.217 0.839 48.976 1.00 83.12 85 ILE A C 1
ATOM 698 O O . ILE A 1 85 ? -42.121 1.155 48.519 1.00 83.12 85 ILE A O 1
ATOM 702 N N . VAL A 1 86 ? -43.560 -0.438 49.178 1.00 82.44 86 VAL A N 1
ATOM 703 C CA . VAL A 1 86 ? -42.663 -1.573 48.904 1.00 82.44 86 VAL A CA 1
ATOM 704 C C . VAL A 1 86 ? -42.362 -1.672 47.410 1.00 82.44 86 VAL A C 1
ATOM 706 O O . VAL A 1 86 ? -41.203 -1.820 47.025 1.00 82.44 86 VAL A O 1
ATOM 709 N N . GLY A 1 87 ? -43.386 -1.521 46.567 1.00 82.50 87 GLY A N 1
ATOM 710 C CA . GLY A 1 87 ? -43.219 -1.489 45.115 1.00 82.50 87 GLY A CA 1
ATOM 711 C C . GLY A 1 87 ? -42.307 -0.348 44.661 1.00 82.50 87 GLY A C 1
ATOM 712 O O . GLY A 1 87 ? -41.433 -0.569 43.825 1.00 82.50 87 GLY A O 1
ATOM 713 N N . ILE A 1 88 ? -42.478 0.859 45.217 1.00 84.94 88 ILE A N 1
ATOM 714 C CA . ILE A 1 88 ? -41.660 2.036 44.870 1.00 84.94 88 ILE A CA 1
ATOM 715 C C . ILE A 1 88 ? -40.189 1.785 45.216 1.00 84.94 88 ILE A C 1
ATOM 717 O O . ILE A 1 88 ? -39.316 2.010 44.378 1.00 84.94 88 ILE A O 1
ATOM 721 N N . ILE A 1 89 ? -39.911 1.291 46.427 1.00 87.00 89 ILE A N 1
ATOM 722 C CA . ILE A 1 89 ? -38.542 1.006 46.878 1.00 87.00 89 ILE A CA 1
ATOM 723 C C . ILE A 1 89 ? -37.902 -0.068 45.991 1.00 87.00 89 ILE A C 1
ATOM 725 O O . ILE A 1 89 ? -36.776 0.107 45.527 1.00 87.00 89 ILE A O 1
ATOM 729 N N . ALA A 1 90 ? -38.626 -1.151 45.701 1.00 85.94 90 ALA A N 1
ATOM 730 C CA . ALA A 1 90 ? -38.135 -2.224 44.843 1.00 85.94 90 ALA A CA 1
ATOM 731 C C . ALA A 1 90 ? -37.861 -1.743 43.405 1.00 85.94 90 ALA A C 1
ATOM 733 O O . ALA A 1 90 ? -36.790 -2.016 42.860 1.00 85.94 90 ALA A O 1
ATOM 734 N N . GLY A 1 91 ? -38.778 -0.975 42.809 1.00 84.94 91 GLY A N 1
ATOM 735 C CA . GLY A 1 91 ? -38.597 -0.387 41.479 1.00 84.94 91 GLY A CA 1
ATOM 736 C C . GLY A 1 91 ? -37.401 0.568 41.416 1.00 84.94 91 GLY A C 1
ATOM 737 O O . GLY A 1 91 ? -36.616 0.512 40.468 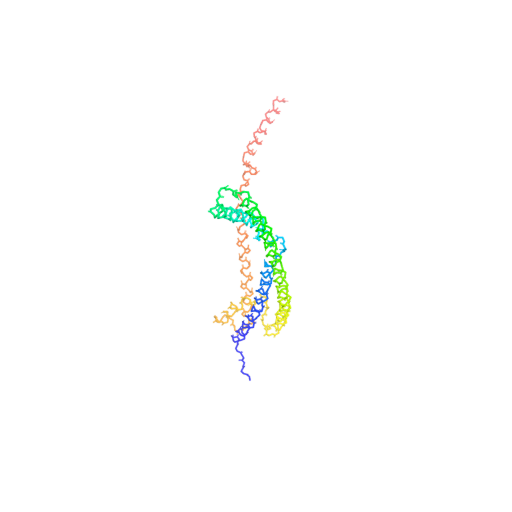1.00 84.94 91 GLY A O 1
ATOM 738 N N . ALA A 1 92 ? -37.203 1.388 42.454 1.00 88.06 92 ALA A N 1
ATOM 739 C CA . ALA A 1 92 ? -36.057 2.290 42.559 1.00 88.06 92 ALA A CA 1
ATOM 740 C C . ALA A 1 92 ? -34.722 1.531 42.671 1.00 88.06 92 ALA A C 1
ATOM 742 O O . ALA A 1 92 ? -33.760 1.882 41.985 1.00 88.06 92 ALA A O 1
ATOM 743 N N . LEU A 1 93 ? -34.661 0.464 43.476 1.00 89.94 93 LEU A N 1
ATOM 744 C CA . LEU A 1 93 ? -33.466 -0.381 43.593 1.00 89.94 93 LEU A CA 1
ATOM 745 C C . LEU A 1 93 ? -33.117 -1.062 42.264 1.00 89.94 93 LEU A C 1
ATOM 747 O O . LEU A 1 93 ? -31.952 -1.068 41.866 1.00 89.94 93 LEU A O 1
ATOM 751 N N . ILE A 1 94 ? -34.121 -1.578 41.548 1.00 88.75 94 ILE A N 1
ATOM 752 C CA . ILE A 1 94 ? -33.936 -2.200 40.230 1.00 88.75 94 ILE A CA 1
ATOM 753 C C . ILE A 1 94 ? -33.443 -1.172 39.207 1.00 88.75 94 ILE A C 1
ATOM 755 O O . ILE A 1 94 ? -32.512 -1.460 38.457 1.00 88.75 94 ILE A O 1
ATOM 759 N N . PHE A 1 95 ? -34.010 0.038 39.203 1.00 87.69 95 PHE A N 1
ATOM 760 C CA . PHE A 1 95 ? -33.563 1.125 38.332 1.00 87.69 95 PHE A CA 1
ATOM 761 C C . PHE A 1 95 ? -32.088 1.482 38.565 1.00 87.69 95 PHE A C 1
ATOM 763 O O . PHE A 1 95 ? -31.311 1.536 37.607 1.00 87.69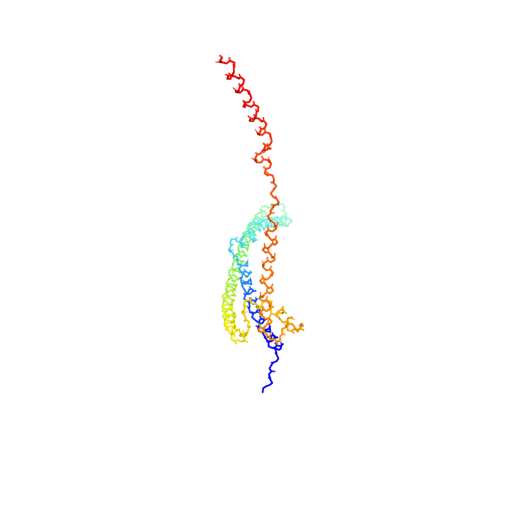 95 PHE A O 1
ATOM 770 N N . ILE A 1 96 ? -31.694 1.693 39.826 1.00 88.12 96 ILE A N 1
ATOM 771 C CA . ILE A 1 96 ? -30.316 2.048 40.192 1.00 88.12 96 ILE A CA 1
ATOM 772 C C . ILE A 1 96 ? -29.364 0.908 39.816 1.00 88.12 96 ILE A C 1
ATOM 774 O O . ILE A 1 96 ? -28.354 1.150 39.155 1.00 88.12 96 ILE A O 1
ATOM 778 N N . GLY A 1 97 ? -29.708 -0.334 40.171 1.00 89.44 97 GLY A N 1
ATOM 779 C CA . GLY A 1 97 ? -28.898 -1.511 39.858 1.00 89.44 97 GLY A CA 1
ATOM 780 C C . GLY A 1 97 ? -28.698 -1.701 38.353 1.00 89.44 97 GLY A C 1
ATOM 781 O O . GLY A 1 97 ? -27.562 -1.802 37.887 1.00 89.44 97 GLY A O 1
ATOM 782 N N . ALA A 1 98 ? -29.782 -1.666 37.573 1.00 88.94 98 ALA A N 1
ATOM 783 C CA . ALA A 1 98 ? -29.727 -1.793 36.118 1.00 88.94 98 ALA A CA 1
ATOM 784 C C . ALA A 1 98 ? -28.982 -0.619 35.455 1.00 88.94 98 ALA A C 1
ATOM 786 O O . ALA A 1 98 ? -28.254 -0.825 34.479 1.00 88.94 98 ALA A O 1
ATOM 787 N N . GLY A 1 99 ? -29.120 0.597 35.991 1.00 88.25 99 GLY A N 1
ATOM 788 C CA . GLY A 1 99 ? -28.417 1.787 35.512 1.00 88.25 99 GLY A CA 1
ATOM 789 C C . GLY A 1 99 ? -26.903 1.694 35.717 1.00 88.25 99 GLY A C 1
ATOM 790 O O . GLY A 1 99 ? -26.142 1.841 34.758 1.00 88.25 99 GLY A O 1
ATOM 791 N N . VAL A 1 100 ? -26.458 1.382 36.940 1.00 90.44 100 VAL A N 1
ATOM 792 C CA . VAL A 1 100 ? -25.029 1.214 37.264 1.00 90.44 100 VAL A CA 1
ATOM 793 C C . VAL A 1 100 ? -24.422 0.072 36.450 1.00 90.44 100 VAL A C 1
ATOM 795 O O . VAL A 1 100 ? -23.366 0.251 35.840 1.00 90.44 100 VAL A O 1
ATOM 798 N N . PHE A 1 101 ? -25.115 -1.069 36.371 1.00 90.38 101 PHE A N 1
ATOM 799 C CA . PHE A 1 101 ? -24.673 -2.211 35.574 1.00 90.38 101 PHE A CA 1
ATOM 800 C C . PHE A 1 101 ? -24.509 -1.850 34.092 1.00 90.38 101 PHE A C 1
ATOM 802 O O . PHE A 1 101 ? -23.488 -2.166 33.486 1.00 90.38 101 PHE A O 1
ATOM 809 N N . SER A 1 102 ? -25.467 -1.126 33.509 1.00 88.38 102 SER A N 1
ATOM 810 C CA . SER A 1 102 ? -25.411 -0.739 32.094 1.00 88.38 102 SER A CA 1
ATOM 811 C C . SER A 1 102 ? -24.279 0.245 31.783 1.00 88.38 102 SER A C 1
ATOM 813 O O . SER A 1 102 ? -23.633 0.143 30.735 1.00 88.38 102 SER A O 1
ATOM 815 N N . ILE A 1 103 ? -24.006 1.187 32.692 1.00 89.56 103 ILE A N 1
ATOM 816 C CA . ILE A 1 103 ? -22.863 2.103 32.574 1.00 89.56 103 ILE A CA 1
ATOM 817 C C . ILE A 1 103 ? -21.554 1.312 32.635 1.00 89.56 103 ILE A C 1
ATOM 819 O O . ILE A 1 103 ? -20.687 1.505 31.779 1.00 89.56 103 ILE A O 1
ATOM 823 N N . ALA A 1 104 ? -21.421 0.405 33.607 1.00 90.25 104 ALA A N 1
ATOM 824 C CA . ALA A 1 104 ? -20.242 -0.445 33.754 1.00 90.25 104 ALA A CA 1
ATOM 825 C C . ALA A 1 104 ? -20.023 -1.331 32.515 1.00 90.25 104 ALA A C 1
ATOM 827 O O . ALA A 1 104 ? -18.913 -1.382 31.988 1.00 90.25 104 ALA A O 1
ATOM 828 N N . LEU A 1 105 ? -21.086 -1.942 31.985 1.00 90.69 105 LEU A N 1
ATOM 829 C CA . LEU A 1 105 ? -21.034 -2.779 30.786 1.00 90.69 105 LEU A CA 1
ATOM 830 C C . LEU A 1 105 ? -20.564 -1.999 29.550 1.00 90.69 105 LEU A C 1
ATOM 832 O O . LEU A 1 105 ? -19.745 -2.489 28.774 1.00 90.69 105 LEU A O 1
ATOM 836 N N . ASN A 1 106 ? -21.065 -0.777 29.350 1.00 91.12 106 ASN A N 1
ATOM 837 C CA . ASN A 1 106 ? -20.651 0.055 28.219 1.00 91.12 106 ASN A CA 1
ATOM 838 C C . ASN A 1 106 ? -19.204 0.544 28.349 1.00 91.12 106 ASN A C 1
ATOM 840 O O . ASN A 1 106 ? -18.514 0.619 27.333 1.00 91.12 106 ASN A O 1
ATOM 844 N N . LYS A 1 107 ? -18.734 0.835 29.570 1.00 90.38 107 LYS A N 1
ATOM 845 C CA . LYS A 1 107 ? -17.316 1.133 29.820 1.00 90.38 107 LYS A CA 1
ATOM 846 C C . LYS A 1 107 ? -16.433 -0.079 29.527 1.00 90.38 107 LYS A C 1
ATOM 848 O O . LYS A 1 107 ? -15.462 0.065 28.800 1.00 90.38 107 LYS A O 1
ATOM 853 N N . TYR A 1 108 ? -16.816 -1.267 29.996 1.00 92.50 108 TYR A N 1
ATOM 854 C CA . TYR A 1 108 ? -16.093 -2.508 29.703 1.00 92.50 108 TYR A CA 1
ATOM 855 C C . TYR A 1 108 ? -15.987 -2.771 28.193 1.00 92.50 108 TYR A C 1
ATOM 857 O O . TYR A 1 108 ? -14.912 -3.070 27.683 1.00 92.50 108 TYR A O 1
ATOM 865 N N . ARG A 1 109 ? -17.087 -2.587 27.452 1.00 91.75 109 ARG A N 1
ATOM 866 C CA . ARG A 1 109 ? -17.097 -2.715 25.986 1.00 91.75 109 ARG A CA 1
ATOM 867 C C . ARG A 1 109 ? -16.214 -1.686 25.282 1.00 91.75 109 ARG A C 1
ATOM 869 O O . ARG A 1 109 ? -15.647 -2.018 24.248 1.00 91.75 109 ARG A O 1
ATOM 876 N N . LEU A 1 110 ? -16.125 -0.462 25.806 1.00 92.62 110 LEU A N 1
ATOM 877 C CA . LEU A 1 110 ? -15.219 0.555 25.273 1.00 92.62 110 LEU A CA 1
ATOM 878 C C . LEU A 1 110 ? -13.763 0.139 25.493 1.00 92.62 110 LEU A C 1
ATOM 880 O O . LEU A 1 110 ? -13.011 0.104 24.531 1.00 92.62 110 LEU A O 1
ATOM 884 N N . THR A 1 111 ? -13.399 -0.268 26.710 1.00 92.19 111 THR A N 1
ATOM 885 C CA . THR A 1 111 ? -12.041 -0.744 27.014 1.00 92.19 111 THR A CA 1
ATOM 886 C C . THR A 1 111 ? -11.654 -1.950 26.157 1.00 92.19 111 THR A C 1
ATOM 888 O O . THR A 1 111 ? -10.547 -2.002 25.633 1.00 92.19 111 THR A O 1
ATOM 891 N N . ALA A 1 112 ? -12.573 -2.895 25.937 1.00 93.12 112 ALA A N 1
ATOM 892 C CA . ALA A 1 112 ? -12.334 -4.018 25.030 1.00 93.12 112 ALA A CA 1
ATOM 893 C C . ALA A 1 112 ? -12.148 -3.568 23.566 1.00 93.12 112 ALA A C 1
ATOM 895 O O . ALA A 1 112 ? -11.343 -4.146 22.840 1.00 93.12 112 ALA A O 1
ATOM 896 N N . ALA A 1 113 ? -12.877 -2.538 23.119 1.00 91.81 113 ALA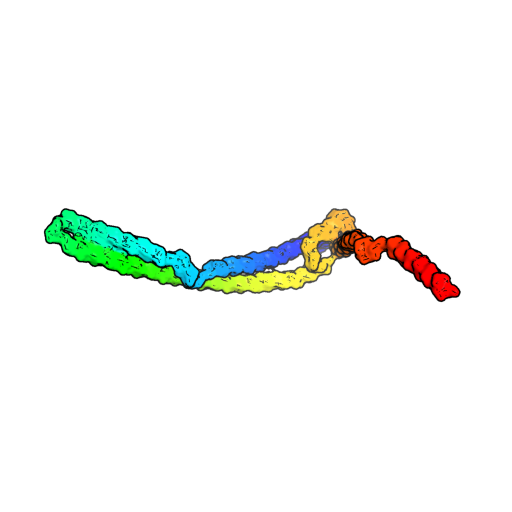 A N 1
ATOM 897 C CA . ALA A 1 113 ? -12.712 -1.971 21.781 1.00 91.81 113 ALA A CA 1
ATOM 898 C C . ALA A 1 113 ? -11.375 -1.229 21.623 1.00 91.81 113 ALA A C 1
ATOM 900 O O . ALA A 1 113 ? -10.734 -1.369 20.587 1.00 91.81 113 ALA A O 1
ATOM 901 N N . GLU A 1 114 ? -10.940 -0.490 22.647 1.00 92.69 114 GLU A N 1
ATOM 902 C CA .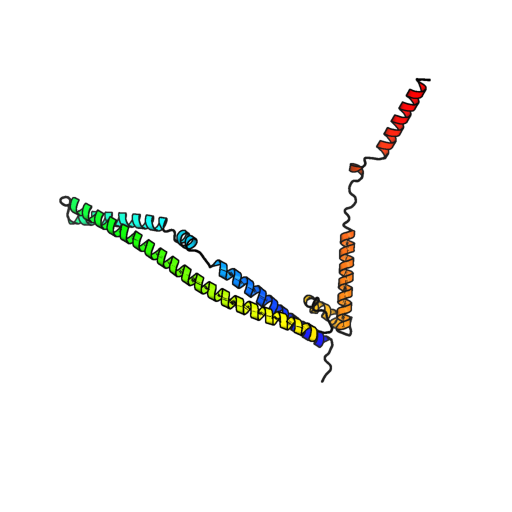 GLU A 1 114 ? -9.624 0.160 22.696 1.00 92.69 114 GLU A CA 1
ATOM 903 C C . GLU A 1 114 ? -8.503 -0.882 22.625 1.00 92.69 114 GLU A C 1
ATOM 905 O O . GLU A 1 114 ? -7.627 -0.778 21.773 1.00 92.69 114 GLU A O 1
ATOM 910 N N . GLN A 1 115 ? -8.571 -1.939 23.441 1.00 93.12 115 GLN A N 1
ATOM 911 C CA . GLN A 1 115 ? -7.588 -3.029 23.414 1.00 93.12 115 GLN A CA 1
ATOM 912 C C . GLN A 1 115 ? -7.522 -3.719 22.052 1.00 93.12 115 GLN A C 1
ATOM 914 O O . GLN A 1 115 ? -6.435 -3.918 21.518 1.00 93.12 115 GLN A O 1
ATOM 919 N N . LYS A 1 116 ? -8.681 -4.023 21.457 1.00 93.31 116 LYS A N 1
ATOM 920 C CA . LYS A 1 116 ? -8.735 -4.596 20.111 1.00 93.31 116 LYS A CA 1
ATOM 921 C C . LYS A 1 116 ? -8.105 -3.664 19.074 1.00 93.31 116 LYS A C 1
ATOM 923 O O . LYS A 1 116 ? -7.438 -4.142 18.164 1.00 93.31 116 LYS A O 1
ATOM 928 N N . GLN A 1 117 ? -8.316 -2.352 19.183 1.00 91.38 117 GLN A N 1
ATOM 929 C CA . GLN A 1 117 ? -7.694 -1.401 18.264 1.00 91.38 117 GLN A CA 1
ATOM 930 C C . GLN A 1 117 ? -6.173 -1.361 18.442 1.00 91.38 117 GLN A C 1
ATOM 932 O O . GLN A 1 117 ? -5.466 -1.292 17.444 1.00 91.38 117 GLN A O 1
ATOM 937 N N . VAL A 1 118 ? -5.666 -1.446 19.675 1.00 93.50 118 VAL A N 1
ATOM 938 C CA . VAL A 1 118 ? -4.220 -1.542 19.940 1.00 93.50 118 VAL A CA 1
ATOM 939 C C . VAL A 1 118 ? -3.632 -2.794 19.289 1.00 93.50 118 VAL A C 1
ATOM 941 O O . VAL A 1 118 ? -2.672 -2.674 18.538 1.00 93.50 118 VAL A O 1
ATOM 944 N N . GLU A 1 119 ? -4.252 -3.959 19.483 1.00 93.12 119 GLU A N 1
ATOM 945 C CA . GLU A 1 119 ? -3.820 -5.220 18.859 1.00 93.12 119 GLU A CA 1
ATOM 946 C C . GLU A 1 119 ? -3.831 -5.133 17.322 1.00 93.12 119 GLU A C 1
ATOM 948 O O . GLU A 1 119 ? -2.875 -5.526 16.655 1.00 93.12 119 GLU A O 1
ATOM 953 N N . VAL A 1 120 ? -4.890 -4.557 16.740 1.00 94.00 120 VAL A N 1
ATOM 954 C CA . VAL A 1 120 ? -4.978 -4.327 15.289 1.00 94.00 120 VAL A CA 1
ATOM 955 C C . VAL A 1 120 ? -3.877 -3.378 14.815 1.00 94.00 120 VAL A C 1
ATOM 957 O O . VAL A 1 120 ? -3.238 -3.651 13.800 1.00 94.00 120 VAL A O 1
ATOM 960 N N . ASN A 1 121 ? -3.622 -2.287 15.539 1.00 94.06 121 ASN A N 1
ATOM 961 C CA . ASN A 1 121 ? -2.562 -1.340 15.203 1.00 94.06 121 ASN A CA 1
ATOM 962 C C . ASN A 1 121 ? -1.176 -2.003 15.268 1.00 94.06 121 ASN A C 1
ATOM 964 O O . ASN A 1 121 ? -0.355 -1.766 14.385 1.00 94.06 121 ASN A O 1
ATOM 968 N N . GLU A 1 122 ? -0.910 -2.831 16.281 1.00 94.62 122 GLU A N 1
ATOM 969 C CA . GLU A 1 122 ? 0.333 -3.604 16.408 1.00 94.62 122 GLU A CA 1
ATOM 970 C C . GLU A 1 122 ? 0.501 -4.570 15.230 1.00 94.62 122 GLU A C 1
ATOM 972 O O . GLU A 1 122 ? 1.517 -4.510 14.537 1.00 94.62 122 GLU A O 1
ATOM 977 N N . GLY A 1 123 ? -0.528 -5.359 14.908 1.00 95.12 123 GLY A N 1
ATOM 978 C CA . GLY A 1 123 ? -0.490 -6.283 13.771 1.00 95.12 123 GLY A CA 1
ATOM 979 C C . GLY A 1 123 ? -0.325 -5.581 12.415 1.00 95.12 123 GLY A C 1
ATOM 980 O O . GLY A 1 123 ? 0.381 -6.079 11.536 1.00 95.12 123 GLY A O 1
ATOM 981 N N . ILE A 1 124 ? -0.930 -4.403 12.226 1.00 95.12 124 ILE A N 1
ATOM 982 C CA . ILE A 1 124 ? -0.716 -3.583 11.022 1.00 95.12 124 ILE A CA 1
ATOM 983 C C . ILE A 1 124 ? 0.718 -3.043 10.988 1.00 95.12 124 ILE A C 1
ATOM 985 O O . ILE A 1 124 ? 1.348 -3.057 9.931 1.00 95.12 124 ILE A O 1
ATOM 989 N N . ASN A 1 125 ? 1.261 -2.595 12.121 1.00 95.56 125 ASN A N 1
ATOM 990 C CA . ASN A 1 125 ? 2.643 -2.123 12.196 1.00 95.56 125 ASN A CA 1
ATOM 991 C C . ASN A 1 125 ? 3.644 -3.237 11.858 1.00 95.56 125 ASN A C 1
ATOM 993 O O . ASN A 1 125 ? 4.580 -2.993 11.096 1.00 95.56 125 ASN A O 1
ATOM 997 N N . GLU A 1 126 ? 3.428 -4.461 12.341 1.00 95.12 126 GLU A N 1
ATOM 998 C CA . GLU A 1 126 ? 4.237 -5.626 11.961 1.00 95.12 126 GLU A CA 1
ATOM 999 C C . GLU A 1 126 ? 4.180 -5.890 10.452 1.00 95.12 126 GLU A C 1
ATOM 1001 O O . GLU A 1 126 ? 5.216 -6.079 9.808 1.00 95.12 126 GLU A O 1
ATOM 1006 N N . GLN A 1 127 ? 2.985 -5.834 9.855 1.00 93.56 127 GLN A N 1
ATOM 1007 C CA . GLN A 1 127 ? 2.823 -5.960 8.404 1.00 93.56 127 GLN A CA 1
ATOM 1008 C C . GLN A 1 127 ? 3.546 -4.847 7.643 1.00 93.56 127 GLN A C 1
ATOM 1010 O O . GLN A 1 127 ? 4.196 -5.127 6.637 1.00 93.56 127 GLN A O 1
ATOM 1015 N N . ILE A 1 128 ? 3.484 -3.604 8.127 1.00 95.31 128 ILE A N 1
ATOM 1016 C CA . ILE A 1 128 ? 4.201 -2.466 7.542 1.00 95.31 128 ILE A CA 1
ATOM 1017 C C . ILE A 1 128 ? 5.716 -2.688 7.593 1.00 95.31 128 ILE A C 1
ATOM 1019 O O . ILE A 1 128 ? 6.387 -2.378 6.610 1.00 95.31 128 ILE A O 1
ATOM 1023 N N . ILE A 1 129 ? 6.255 -3.225 8.692 1.00 94.69 129 ILE A N 1
ATOM 1024 C CA . ILE A 1 129 ? 7.689 -3.532 8.829 1.00 94.69 129 ILE A CA 1
ATOM 1025 C C . ILE A 1 129 ? 8.096 -4.622 7.832 1.00 94.69 129 ILE A C 1
ATOM 1027 O O . ILE A 1 129 ? 9.029 -4.424 7.054 1.00 94.69 129 ILE A O 1
ATOM 1031 N N . MET A 1 130 ? 7.360 -5.736 7.784 1.00 92.62 130 MET A N 1
ATOM 1032 C CA . MET A 1 130 ? 7.627 -6.813 6.821 1.00 92.62 130 MET A CA 1
ATOM 1033 C C . MET A 1 130 ? 7.533 -6.324 5.371 1.00 92.62 130 MET A C 1
ATOM 1035 O O . MET A 1 130 ? 8.336 -6.711 4.520 1.00 92.62 130 MET A O 1
ATOM 1039 N N . LEU A 1 131 ? 6.551 -5.472 5.074 1.00 94.94 131 LEU A N 1
ATOM 1040 C CA . LEU A 1 131 ? 6.372 -4.893 3.749 1.00 94.94 131 LEU A CA 1
ATOM 1041 C C . LEU A 1 131 ? 7.505 -3.920 3.402 1.00 94.94 131 LEU A C 1
ATOM 1043 O O . LEU A 1 131 ? 7.970 -3.933 2.268 1.00 94.94 131 LEU A O 1
ATOM 1047 N N . ASP A 1 132 ? 7.993 -3.128 4.360 1.00 96.00 132 ASP A N 1
ATOM 1048 C CA . ASP A 1 132 ? 9.144 -2.236 4.174 1.00 96.00 132 ASP A CA 1
ATOM 1049 C C . ASP A 1 132 ? 10.412 -3.009 3.792 1.00 96.00 132 ASP A C 1
ATOM 1051 O O . ASP A 1 132 ? 11.110 -2.641 2.846 1.00 96.00 132 ASP A O 1
ATOM 1055 N N . ASP A 1 133 ? 10.677 -4.126 4.467 1.00 96.19 133 ASP A N 1
ATOM 1056 C CA . ASP A 1 133 ? 11.822 -4.978 4.145 1.00 96.19 133 ASP A CA 1
ATOM 1057 C C . ASP A 1 133 ? 11.683 -5.640 2.770 1.00 96.19 133 ASP A C 1
ATOM 1059 O O . ASP A 1 133 ? 12.664 -5.727 2.023 1.00 96.19 133 ASP A O 1
ATOM 1063 N N . ARG A 1 134 ? 10.467 -6.056 2.394 1.00 94.94 134 ARG A N 1
ATOM 1064 C CA . ARG A 1 134 ? 10.181 -6.563 1.043 1.00 94.94 134 ARG A CA 1
ATOM 1065 C C . ARG A 1 134 ? 10.380 -5.484 -0.017 1.00 94.94 134 ARG A C 1
ATOM 1067 O O . ARG A 1 134 ? 11.029 -5.765 -1.019 1.00 94.94 134 ARG A O 1
ATOM 1074 N N . ILE A 1 135 ? 9.903 -4.259 0.211 1.00 96.44 135 ILE A N 1
ATOM 1075 C CA . ILE A 1 135 ? 10.117 -3.122 -0.700 1.00 96.44 135 ILE A CA 1
ATOM 1076 C C . ILE A 1 135 ? 11.616 -2.909 -0.922 1.00 96.44 135 ILE A C 1
ATOM 1078 O O . ILE A 1 135 ? 12.053 -2.898 -2.068 1.00 96.44 135 ILE A O 1
ATOM 1082 N N . LYS A 1 136 ? 12.425 -2.862 0.145 1.00 96.62 136 LYS A N 1
ATOM 1083 C CA . LYS A 1 136 ? 13.890 -2.721 0.034 1.00 96.62 136 LYS A CA 1
ATOM 1084 C C . LYS A 1 136 ? 14.553 -3.865 -0.734 1.00 96.62 136 LYS A C 1
ATOM 1086 O O . LYS A 1 136 ? 15.616 -3.684 -1.326 1.00 96.62 136 LYS A O 1
ATOM 1091 N N . GLN A 1 137 ? 14.011 -5.080 -0.664 1.00 95.06 137 GLN A N 1
ATOM 1092 C CA . GLN A 1 137 ? 14.521 -6.209 -1.447 1.00 95.06 137 GLN A CA 1
ATOM 1093 C C . GLN A 1 137 ? 14.197 -6.044 -2.932 1.00 95.06 137 GLN A C 1
ATOM 1095 O O . GLN A 1 137 ? 15.095 -6.206 -3.754 1.00 95.06 137 GLN A O 1
ATOM 1100 N N . VAL A 1 138 ? 12.958 -5.681 -3.269 1.00 94.69 138 VAL A N 1
ATOM 1101 C CA . VAL A 1 138 ? 12.540 -5.478 -4.663 1.00 94.69 138 VAL A CA 1
ATOM 1102 C C . VAL A 1 138 ? 13.237 -4.258 -5.273 1.00 94.69 138 VAL A C 1
ATOM 1104 O O . VAL A 1 138 ? 13.700 -4.341 -6.403 1.00 94.69 138 VAL A O 1
ATOM 1107 N N . GLU A 1 139 ? 13.415 -3.166 -4.523 1.00 96.69 139 GLU A N 1
ATOM 1108 C CA . GLU A 1 139 ? 14.194 -2.001 -4.971 1.00 96.69 139 GLU A CA 1
ATOM 1109 C C . GLU A 1 139 ? 15.633 -2.388 -5.321 1.00 96.69 139 GLU A C 1
ATOM 1111 O O . GLU A 1 139 ? 16.116 -2.041 -6.394 1.00 96.69 139 GLU A O 1
ATOM 1116 N N . ARG A 1 140 ? 16.296 -3.184 -4.471 1.00 96.69 140 ARG A N 1
ATOM 1117 C CA . ARG A 1 140 ? 17.637 -3.703 -4.780 1.00 96.69 140 ARG A CA 1
ATOM 1118 C C . ARG A 1 140 ? 17.641 -4.590 -6.020 1.00 96.69 140 ARG A C 1
ATOM 1120 O O . ARG A 1 140 ? 18.505 -4.421 -6.869 1.00 96.69 140 ARG A O 1
ATOM 1127 N N . GLN A 1 141 ? 16.674 -5.501 -6.146 1.00 95.12 141 GLN A N 1
ATOM 1128 C CA . GLN A 1 141 ? 16.552 -6.356 -7.330 1.00 95.12 141 GLN A CA 1
ATOM 1129 C C . GLN A 1 141 ? 16.367 -5.532 -8.605 1.00 95.12 141 GLN A C 1
ATOM 1131 O O . GLN A 1 141 ? 17.044 -5.798 -9.593 1.00 95.12 141 GLN A O 1
ATOM 1136 N N . ARG A 1 142 ? 15.503 -4.514 -8.570 1.00 96.06 142 ARG A N 1
ATOM 1137 C CA . ARG A 1 142 ? 15.283 -3.576 -9.672 1.00 96.06 142 ARG A CA 1
ATOM 1138 C C . ARG A 1 142 ? 16.574 -2.844 -10.042 1.00 96.06 142 ARG A C 1
ATOM 1140 O O . ARG A 1 142 ? 16.932 -2.809 -11.215 1.00 96.06 142 ARG A O 1
ATOM 1147 N N . ASP A 1 143 ? 17.273 -2.281 -9.060 1.00 96.31 143 ASP A N 1
ATOM 1148 C CA . ASP A 1 143 ? 18.476 -1.471 -9.286 1.00 96.31 143 ASP A CA 1
ATOM 1149 C C . ASP A 1 143 ? 19.653 -2.319 -9.795 1.00 96.31 143 ASP A C 1
ATOM 1151 O O . ASP A 1 143 ? 20.390 -1.908 -10.694 1.00 96.31 143 ASP A O 1
ATOM 1155 N N . ASP A 1 144 ? 19.819 -3.528 -9.258 1.00 96.06 144 ASP A N 1
ATOM 1156 C CA . ASP A 1 144 ? 20.824 -4.482 -9.730 1.00 96.06 144 ASP A CA 1
ATOM 1157 C C . ASP A 1 144 ? 20.488 -4.991 -11.138 1.00 96.06 144 ASP A C 1
ATOM 1159 O O . ASP A 1 144 ? 21.382 -5.154 -11.973 1.00 96.06 144 ASP A O 1
ATOM 1163 N N . TYR A 1 145 ? 19.201 -5.196 -11.431 1.00 95.81 145 TYR A N 1
ATOM 1164 C CA . TYR A 1 145 ? 18.742 -5.573 -12.763 1.00 95.81 145 TYR A CA 1
ATOM 1165 C C . TYR A 1 145 ? 18.974 -4.448 -13.778 1.00 95.81 145 TYR A C 1
ATOM 1167 O O . TYR A 1 145 ? 19.490 -4.724 -14.857 1.00 95.81 145 TYR A O 1
ATOM 1175 N N . TYR A 1 146 ? 18.712 -3.188 -13.417 1.00 94.88 146 TYR A N 1
ATOM 1176 C CA . TYR A 1 146 ? 19.017 -2.019 -14.251 1.00 94.88 146 TYR A CA 1
ATOM 1177 C C . TYR A 1 146 ? 20.501 -1.955 -14.634 1.00 94.88 146 TYR A C 1
ATOM 1179 O O . TYR A 1 146 ? 20.845 -1.864 -15.808 1.00 94.88 146 TYR A O 1
ATOM 1187 N N . LYS A 1 147 ? 21.405 -2.131 -13.662 1.00 94.12 147 LYS A N 1
ATOM 1188 C CA . LYS A 1 147 ? 22.855 -2.200 -13.929 1.00 94.12 147 LYS A CA 1
ATOM 1189 C C . LYS A 1 147 ? 23.239 -3.377 -14.827 1.00 94.12 147 LYS A C 1
ATOM 1191 O O . LYS A 1 147 ? 24.219 -3.313 -15.567 1.00 94.12 147 LYS A O 1
ATOM 1196 N N . ALA A 1 148 ? 22.512 -4.490 -14.739 1.00 94.19 148 ALA A N 1
ATOM 1197 C CA . ALA A 1 148 ? 22.726 -5.628 -15.623 1.00 94.19 148 ALA A CA 1
ATOM 1198 C C . ALA A 1 148 ? 22.206 -5.360 -17.045 1.00 94.19 148 ALA A C 1
ATOM 1200 O O . ALA A 1 148 ? 22.792 -5.889 -17.993 1.00 94.19 148 ALA A O 1
ATOM 1201 N N . LEU A 1 149 ? 21.155 -4.546 -17.208 1.00 94.44 149 LEU A N 1
ATOM 1202 C CA . LEU A 1 149 ? 20.611 -4.168 -18.514 1.00 94.44 149 LEU A CA 1
ATOM 1203 C C . LEU A 1 149 ? 21.634 -3.424 -19.368 1.00 94.44 149 LEU A C 1
ATOM 1205 O O . LEU A 1 149 ? 21.778 -3.786 -20.531 1.00 94.44 149 LEU A O 1
ATOM 1209 N N . GLU A 1 150 ? 22.413 -2.503 -18.789 1.00 90.75 150 GLU A N 1
ATOM 1210 C CA . GLU A 1 150 ? 23.477 -1.770 -19.506 1.00 90.75 150 GLU A CA 1
ATOM 1211 C C . GLU A 1 150 ? 24.456 -2.711 -20.231 1.00 90.75 150 GLU A C 1
ATOM 1213 O O . GLU A 1 150 ? 24.982 -2.394 -21.293 1.00 90.75 150 GLU A O 1
ATOM 1218 N N . LYS A 1 151 ? 24.696 -3.904 -19.671 1.00 91.81 151 LYS A N 1
ATOM 1219 C CA . LYS A 1 151 ? 25.574 -4.920 -20.273 1.00 91.81 151 LYS A CA 1
ATOM 1220 C C . LYS A 1 151 ? 24.848 -5.849 -21.239 1.00 91.81 151 LYS A C 1
ATOM 1222 O O . LYS A 1 151 ? 25.479 -6.412 -22.129 1.00 91.81 151 LYS A O 1
ATOM 1227 N N . ARG A 1 152 ? 23.555 -6.087 -21.012 1.00 90.56 152 ARG A N 1
ATOM 1228 C CA . ARG A 1 152 ? 22.730 -6.998 -21.823 1.00 90.56 152 ARG A CA 1
ATOM 1229 C C . ARG A 1 152 ? 22.235 -6.341 -23.104 1.00 90.56 152 ARG A C 1
ATOM 1231 O O . ARG A 1 152 ? 22.026 -7.051 -24.081 1.00 90.56 152 ARG A O 1
ATOM 1238 N N . VAL A 1 153 ? 22.065 -5.022 -23.092 1.00 92.44 153 VAL A N 1
ATOM 1239 C CA . VAL A 1 153 ? 21.602 -4.226 -24.229 1.00 92.44 153 VAL A CA 1
ATOM 1240 C C . VAL A 1 153 ? 22.646 -3.142 -24.529 1.00 92.44 153 VAL A C 1
ATOM 1242 O O . VAL A 1 153 ? 22.453 -1.986 -24.177 1.00 92.44 153 VAL A O 1
ATOM 1245 N N . PRO A 1 154 ? 23.788 -3.500 -25.146 1.00 90.38 154 PRO A N 1
ATOM 1246 C CA . PRO A 1 154 ? 24.875 -2.548 -25.391 1.00 90.38 154 PRO A CA 1
ATOM 1247 C C . PRO A 1 154 ? 24.602 -1.582 -26.554 1.00 90.38 154 PRO A C 1
ATOM 1249 O O . PRO A 1 154 ? 25.317 -0.600 -26.708 1.00 90.38 154 PRO A O 1
ATOM 1252 N N . PHE A 1 155 ? 23.607 -1.878 -27.392 1.00 90.44 155 PHE A N 1
ATOM 1253 C CA . PHE A 1 155 ? 23.319 -1.148 -28.629 1.00 90.44 155 PHE A CA 1
ATOM 1254 C C . PHE A 1 155 ? 22.347 0.027 -28.446 1.00 90.44 155 PHE A C 1
ATOM 1256 O O . PHE A 1 155 ? 22.078 0.745 -29.400 1.00 90.44 155 PHE A O 1
ATOM 1263 N N . MET A 1 156 ? 21.774 0.200 -27.250 1.00 90.75 156 MET A N 1
ATOM 1264 C CA . MET A 1 156 ? 20.735 1.194 -26.974 1.00 90.75 156 MET A CA 1
ATOM 1265 C C . MET A 1 156 ? 20.937 1.801 -25.583 1.00 90.75 156 MET A C 1
ATOM 1267 O O . MET A 1 156 ? 21.234 1.080 -24.631 1.00 90.75 156 MET A O 1
ATOM 1271 N N . SER A 1 157 ? 20.719 3.114 -25.448 1.00 90.62 157 SER A N 1
ATOM 1272 C CA . SER A 1 157 ? 20.612 3.751 -24.129 1.00 90.62 157 SER A CA 1
ATOM 1273 C C . SER A 1 157 ? 19.360 3.278 -23.387 1.00 90.62 157 SER A C 1
ATOM 1275 O O . SER A 1 157 ? 18.283 3.143 -23.970 1.00 90.62 157 SER A O 1
ATOM 1277 N N . LEU A 1 158 ? 19.472 3.098 -22.069 1.00 92.12 158 LEU A N 1
ATOM 1278 C CA . LEU A 1 158 ? 18.334 2.735 -21.220 1.00 92.12 158 LEU A CA 1
ATOM 1279 C C . LEU A 1 158 ? 17.264 3.841 -21.147 1.00 92.12 158 LEU A C 1
ATOM 1281 O O . LEU A 1 158 ? 16.107 3.564 -20.833 1.00 92.12 158 LEU A O 1
ATOM 1285 N N . ASP A 1 159 ? 17.60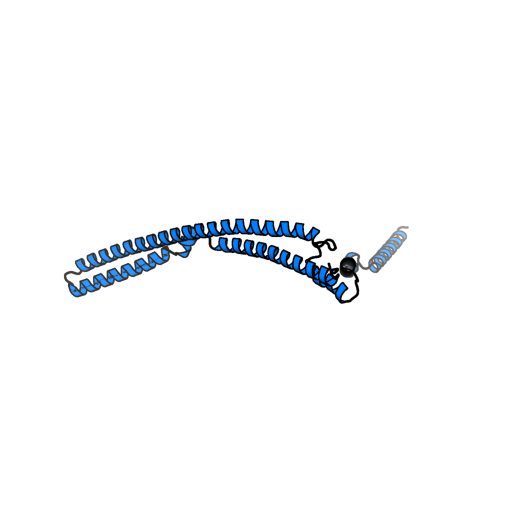0 5.075 -21.526 1.00 91.31 159 ASP A N 1
ATOM 1286 C CA . ASP A 1 159 ? 16.626 6.169 -21.617 1.00 91.31 159 ASP A CA 1
ATOM 1287 C C . ASP A 1 159 ? 15.520 5.885 -22.650 1.00 91.31 159 ASP A C 1
ATOM 1289 O O . ASP A 1 159 ? 14.396 6.374 -22.518 1.00 91.31 159 ASP A O 1
ATOM 1293 N N . TYR A 1 160 ? 15.803 5.040 -23.647 1.00 91.31 160 TYR A N 1
ATOM 1294 C CA . TYR A 1 160 ? 14.867 4.696 -24.720 1.00 91.31 160 TYR A CA 1
ATOM 1295 C C . TYR A 1 160 ? 14.086 3.403 -24.471 1.00 91.31 160 TYR A C 1
ATOM 1297 O O . TYR A 1 160 ? 13.330 2.967 -25.339 1.00 91.31 160 TYR A O 1
ATOM 1305 N N . MET A 1 161 ? 14.198 2.798 -23.281 1.00 92.19 161 MET A N 1
ATOM 1306 C CA . MET A 1 161 ? 13.513 1.543 -22.931 1.00 92.19 161 MET A CA 1
ATOM 1307 C C . MET A 1 161 ? 12.007 1.576 -23.214 1.00 92.19 161 MET A C 1
ATOM 1309 O O . MET A 1 161 ? 11.442 0.610 -23.726 1.00 92.19 161 MET A O 1
ATOM 1313 N N . LYS A 1 162 ? 11.350 2.708 -22.930 1.00 93.38 162 LYS A N 1
ATOM 1314 C CA . LYS A 1 162 ? 9.906 2.896 -23.167 1.00 93.38 162 LYS A CA 1
ATOM 1315 C C . LYS A 1 162 ? 9.543 2.945 -24.653 1.00 93.38 162 LYS A C 1
ATOM 1317 O O . LYS A 1 162 ? 8.394 2.705 -25.013 1.00 93.38 162 LYS A O 1
ATOM 1322 N N . ASN A 1 163 ? 10.513 3.240 -25.511 1.00 94.50 163 ASN A N 1
ATOM 1323 C CA . ASN A 1 163 ? 10.350 3.394 -26.951 1.00 94.50 163 ASN A CA 1
ATOM 1324 C C . ASN A 1 163 ? 10.856 2.178 -27.738 1.00 94.50 163 ASN A C 1
ATOM 1326 O O . ASN A 1 163 ? 10.814 2.202 -28.965 1.00 94.50 163 ASN A O 1
ATOM 1330 N N . VAL A 1 164 ? 11.260 1.089 -27.072 1.00 93.38 164 VAL A N 1
ATOM 1331 C CA . VAL A 1 164 ? 11.825 -0.107 -27.723 1.00 93.38 164 VAL A CA 1
ATOM 1332 C C . VAL A 1 164 ? 10.941 -0.669 -28.845 1.00 93.38 164 VAL A C 1
ATOM 1334 O O . VAL A 1 164 ? 11.453 -1.083 -29.879 1.00 93.38 164 VAL A O 1
ATOM 1337 N N . GLN A 1 165 ? 9.610 -0.612 -28.702 1.00 92.69 165 GLN A N 1
ATOM 1338 C CA . GLN A 1 165 ? 8.675 -1.062 -29.744 1.00 92.69 165 GLN A CA 1
ATOM 1339 C C . GLN A 1 165 ? 8.660 -0.133 -30.968 1.00 92.69 165 GLN A C 1
ATOM 1341 O O . GLN A 1 165 ? 8.519 -0.597 -32.095 1.00 92.69 165 GLN A O 1
ATOM 1346 N N . GLN A 1 166 ? 8.838 1.176 -30.764 1.00 92.62 166 GLN A N 1
ATOM 1347 C CA . GLN A 1 166 ? 8.968 2.139 -31.862 1.00 92.62 166 GLN A CA 1
ATOM 1348 C C . GLN A 1 166 ? 10.300 1.945 -32.590 1.00 92.62 166 GLN A C 1
ATOM 1350 O O . GLN A 1 166 ? 10.328 1.948 -33.815 1.00 9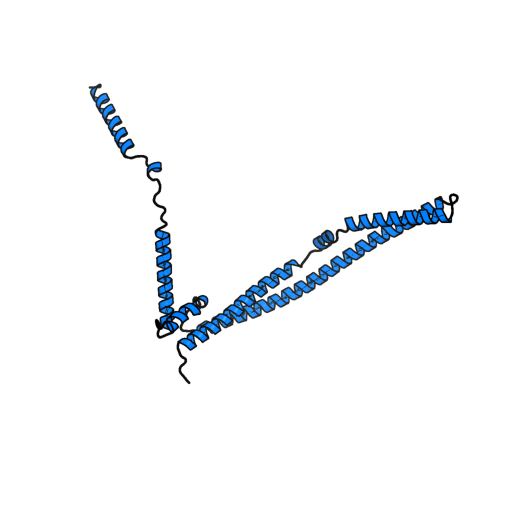2.62 166 GLN A O 1
ATOM 1355 N N . ILE A 1 167 ? 11.379 1.695 -31.841 1.00 93.00 167 ILE A N 1
ATOM 1356 C CA . ILE A 1 167 ? 12.703 1.397 -32.400 1.00 93.00 167 ILE A CA 1
ATOM 1357 C C . ILE A 1 167 ? 12.652 0.104 -33.225 1.00 93.00 167 ILE A C 1
ATOM 1359 O O . ILE A 1 167 ? 13.101 0.073 -34.370 1.00 93.00 167 ILE A O 1
ATOM 1363 N N . LYS A 1 168 ? 12.008 -0.945 -32.695 1.00 93.00 168 LYS A N 1
ATOM 1364 C CA . LYS A 1 168 ? 11.760 -2.204 -33.413 1.00 93.00 168 LYS A CA 1
ATOM 1365 C C . LYS A 1 168 ? 11.044 -1.986 -34.745 1.00 93.00 168 LYS A C 1
ATOM 1367 O O . LYS A 1 168 ? 11.340 -2.687 -35.710 1.00 93.00 168 LYS A O 1
ATOM 1372 N N . GLN A 1 169 ? 10.138 -1.014 -34.831 1.00 93.00 169 GLN A N 1
ATOM 1373 C CA . GLN A 1 169 ? 9.397 -0.760 -36.063 1.00 93.00 169 GLN A CA 1
ATOM 1374 C C . GLN A 1 169 ? 10.308 -0.350 -37.231 1.00 93.00 169 GLN A C 1
ATOM 1376 O O . GLN A 1 169 ? 10.014 -0.716 -38.364 1.00 93.00 169 GLN A O 1
ATOM 1381 N N . PHE A 1 170 ? 11.435 0.330 -36.989 1.00 92.00 170 PHE A N 1
ATOM 1382 C CA . PHE A 1 170 ? 12.382 0.674 -38.060 1.00 92.00 170 PHE A CA 1
ATOM 1383 C C . PHE A 1 170 ? 13.035 -0.562 -38.694 1.00 92.00 170 PHE A C 1
ATOM 1385 O O . PHE A 1 170 ? 13.235 -0.584 -39.908 1.00 92.00 170 PHE A O 1
ATOM 1392 N N . LEU A 1 171 ? 13.293 -1.605 -37.898 1.00 91.38 171 LEU A N 1
ATOM 1393 C CA . LEU A 1 171 ? 13.782 -2.899 -38.388 1.00 91.38 171 LEU A CA 1
ATOM 1394 C C . LEU A 1 171 ? 12.692 -3.649 -39.162 1.00 91.38 171 LEU A C 1
ATOM 1396 O O . LEU A 1 171 ? 12.937 -4.177 -40.241 1.00 91.38 171 LEU A O 1
ATOM 1400 N N . VAL A 1 172 ? 11.465 -3.672 -38.631 1.00 91.38 172 VAL A N 1
ATOM 1401 C CA . VAL A 1 172 ? 10.323 -4.355 -39.269 1.00 91.38 172 VAL A CA 1
ATOM 1402 C C . VAL A 1 172 ? 9.946 -3.703 -40.603 1.00 91.38 172 VAL A C 1
ATOM 1404 O O . VAL A 1 172 ? 9.625 -4.404 -41.561 1.00 91.38 172 VAL A O 1
ATOM 1407 N N . ASP A 1 173 ? 10.017 -2.374 -40.680 1.00 91.12 173 ASP A N 1
ATOM 1408 C CA . ASP A 1 173 ? 9.753 -1.603 -41.898 1.00 91.12 173 ASP A CA 1
ATOM 1409 C C . ASP A 1 173 ? 10.875 -1.733 -42.947 1.00 91.12 173 ASP A C 1
ATOM 1411 O O . ASP A 1 173 ? 10.730 -1.211 -44.054 1.00 91.12 173 ASP A O 1
ATOM 1415 N N . GLY A 1 174 ? 11.998 -2.383 -42.611 1.00 87.38 174 GLY A N 1
ATOM 1416 C CA . GLY A 1 174 ? 13.181 -2.474 -43.469 1.00 87.38 174 GLY A CA 1
ATOM 1417 C C . GLY A 1 174 ? 13.876 -1.129 -43.695 1.00 87.38 174 GLY A C 1
ATOM 1418 O O . GLY A 1 174 ? 14.499 -0.930 -44.734 1.00 87.38 174 GLY A O 1
ATOM 1419 N N . LYS A 1 175 ? 13.711 -0.178 -42.765 1.00 88.56 175 LYS A N 1
ATOM 1420 C CA . LYS A 1 175 ? 14.390 1.128 -42.796 1.00 88.56 175 LYS A CA 1
ATOM 1421 C C . LYS A 1 175 ? 15.782 1.061 -42.172 1.00 88.56 175 LYS A C 1
ATOM 1423 O O . LYS A 1 175 ? 16.620 1.866 -42.547 1.00 88.56 175 LYS A O 1
ATOM 1428 N N . ALA A 1 176 ? 15.985 0.142 -41.227 1.00 89.94 176 ALA A N 1
ATOM 1429 C CA . ALA A 1 176 ? 17.271 -0.163 -40.606 1.00 89.94 176 ALA A CA 1
ATOM 1430 C C . ALA A 1 176 ? 17.639 -1.618 -40.879 1.00 89.94 176 ALA A C 1
ATOM 1432 O O . ALA A 1 176 ? 16.774 -2.496 -40.798 1.00 89.94 176 ALA A O 1
ATOM 1433 N N . ASP A 1 177 ? 18.927 -1.857 -41.100 1.00 87.44 177 ASP A N 1
ATOM 1434 C CA . ASP A 1 177 ? 19.485 -3.202 -41.220 1.00 87.44 177 ASP A CA 1
ATOM 1435 C C . ASP A 1 177 ? 20.046 -3.712 -39.877 1.00 87.44 177 ASP A C 1
ATOM 1437 O O . ASP A 1 177 ? 20.164 -4.924 -39.680 1.00 87.44 177 ASP A O 1
ATOM 1441 N N . THR A 1 178 ? 20.365 -2.811 -38.934 1.00 91.88 178 THR A N 1
ATOM 1442 C CA . THR A 1 178 ? 20.914 -3.142 -37.603 1.00 91.88 178 THR A CA 1
ATOM 1443 C C . THR A 1 178 ? 20.160 -2.478 -36.455 1.00 91.88 178 THR A C 1
ATOM 1445 O O . THR A 1 178 ? 19.512 -1.440 -36.622 1.00 91.88 178 THR A O 1
ATOM 1448 N N . CYS A 1 179 ? 20.233 -3.071 -35.258 1.00 90.75 179 CYS A N 1
ATOM 1449 C CA . CYS A 1 179 ? 19.643 -2.475 -34.062 1.00 90.75 179 CYS A CA 1
ATOM 1450 C C . CYS A 1 179 ? 20.203 -1.079 -33.765 1.00 90.75 179 CYS A C 1
ATOM 1452 O O . CYS A 1 179 ? 19.444 -0.203 -33.368 1.00 90.75 179 CYS A O 1
ATOM 1454 N N . GLU A 1 180 ? 21.506 -0.878 -33.943 1.00 92.75 180 GLU A N 1
ATOM 1455 C CA . GLU A 1 180 ? 22.187 0.396 -33.720 1.00 92.75 180 GLU A CA 1
ATOM 1456 C C . GLU A 1 180 ? 21.650 1.477 -34.674 1.00 92.75 180 GLU A C 1
ATOM 1458 O O . GLU A 1 180 ? 21.259 2.551 -34.227 1.00 92.75 180 GLU A O 1
ATOM 1463 N N . GLU A 1 181 ? 21.506 1.158 -35.964 1.00 91.81 181 GLU A N 1
ATOM 1464 C CA . GLU A 1 181 ? 20.942 2.078 -36.962 1.00 91.81 181 GLU A CA 1
ATOM 1465 C C . GLU A 1 181 ? 19.471 2.417 -36.668 1.00 91.81 181 GLU A C 1
ATOM 1467 O O . GLU A 1 181 ? 19.028 3.552 -36.851 1.00 91.81 181 GLU A O 1
ATOM 1472 N N . ALA A 1 182 ? 18.704 1.447 -36.160 1.00 92.88 182 ALA A N 1
ATOM 1473 C CA . ALA A 1 182 ? 17.332 1.683 -35.725 1.00 92.88 182 ALA A CA 1
ATOM 1474 C C . ALA A 1 182 ? 17.255 2.651 -34.531 1.00 92.88 182 ALA A C 1
ATOM 1476 O O . ALA A 1 182 ? 16.315 3.448 -34.458 1.00 92.88 182 ALA A O 1
ATOM 1477 N N . VAL A 1 183 ? 18.222 2.598 -33.604 1.00 92.69 183 VAL A N 1
ATOM 1478 C CA . VAL A 1 183 ? 18.326 3.564 -32.498 1.00 92.69 183 VAL A CA 1
ATOM 1479 C C . VAL A 1 183 ? 18.696 4.944 -33.030 1.00 92.69 183 VAL A C 1
ATOM 1481 O O . VAL A 1 183 ? 18.008 5.902 -32.691 1.00 92.69 183 VAL A O 1
ATOM 1484 N N . ASP A 1 184 ? 19.701 5.047 -33.899 1.00 93.31 184 ASP A N 1
ATOM 1485 C CA . ASP A 1 184 ? 20.140 6.326 -34.472 1.00 93.31 184 ASP A CA 1
ATOM 1486 C C . ASP A 1 184 ? 18.989 7.029 -35.213 1.00 93.31 184 ASP A C 1
ATOM 1488 O O . ASP A 1 184 ? 18.701 8.204 -34.974 1.00 93.31 184 ASP A O 1
ATOM 1492 N N . MET A 1 185 ? 18.238 6.291 -36.039 1.00 91.62 185 MET A N 1
ATOM 1493 C CA . MET A 1 185 ? 17.046 6.827 -36.709 1.00 91.62 185 MET A CA 1
ATOM 1494 C C . MET A 1 185 ? 15.959 7.274 -35.726 1.00 91.62 185 MET A C 1
ATOM 1496 O O . MET A 1 185 ? 15.262 8.265 -35.972 1.00 91.62 185 MET A O 1
ATOM 1500 N N . PHE A 1 186 ? 15.788 6.559 -34.613 1.00 94.00 186 PHE A N 1
ATOM 1501 C CA . PHE A 1 186 ? 14.855 6.968 -33.572 1.00 94.00 186 PHE A CA 1
ATOM 1502 C C . PHE A 1 186 ? 15.310 8.268 -32.889 1.00 94.00 186 PHE A C 1
ATOM 1504 O O . PHE A 1 186 ? 14.493 9.181 -32.735 1.00 94.00 186 PHE A O 1
ATOM 1511 N N . GLU A 1 187 ? 16.591 8.397 -32.542 1.00 91.44 187 GLU A N 1
ATOM 1512 C CA . GLU A 1 187 ? 17.153 9.625 -31.969 1.00 91.44 187 GLU A CA 1
ATOM 1513 C C . GLU A 1 187 ? 16.981 10.822 -32.913 1.00 91.44 187 GLU A C 1
ATOM 1515 O O . GLU A 1 187 ? 16.490 11.877 -32.495 1.00 91.44 187 GLU A O 1
ATOM 1520 N N . GLU A 1 188 ? 17.293 10.648 -34.200 1.00 91.31 188 GLU A N 1
ATOM 1521 C CA . GLU A 1 188 ? 17.068 11.671 -35.223 1.00 91.31 188 GLU A CA 1
ATOM 1522 C C . GLU A 1 188 ? 15.588 12.067 -35.308 1.00 91.31 188 GLU A C 1
ATOM 1524 O O . GLU A 1 188 ? 15.260 13.259 -35.335 1.00 91.31 188 GLU A O 1
ATOM 1529 N N . SER A 1 189 ? 14.675 11.090 -35.279 1.00 89.31 189 SER A N 1
ATOM 1530 C CA . SER A 1 189 ? 13.232 11.355 -35.304 1.00 89.31 189 SER A CA 1
ATOM 1531 C C . SER A 1 189 ? 12.767 12.166 -34.089 1.00 89.31 189 SER A C 1
ATOM 1533 O O . SER A 1 189 ? 11.947 13.079 -34.224 1.00 89.31 189 SER A O 1
ATOM 1535 N N . MET A 1 190 ? 13.339 11.900 -32.911 1.00 89.69 190 MET A N 1
ATOM 1536 C CA . MET A 1 190 ? 13.038 12.630 -31.685 1.00 89.69 190 MET A CA 1
ATOM 1537 C C . MET A 1 190 ? 13.564 14.068 -31.748 1.00 89.69 190 MET A C 1
ATOM 1539 O O . MET A 1 190 ? 12.850 14.996 -31.361 1.00 89.69 190 MET A O 1
ATOM 1543 N N . LEU A 1 191 ? 14.774 14.279 -32.272 1.00 89.94 191 LEU A N 1
ATOM 1544 C CA . LEU A 1 191 ? 15.340 15.617 -32.467 1.00 89.94 191 LEU A CA 1
ATOM 1545 C C . LEU A 1 191 ? 14.502 16.448 -33.445 1.00 89.94 191 LEU A C 1
ATOM 1547 O O . LEU A 1 191 ? 14.204 17.614 -33.172 1.00 89.94 191 LEU A O 1
ATOM 1551 N N . LEU A 1 192 ? 14.063 15.849 -34.553 1.00 89.38 192 LEU A N 1
ATOM 1552 C CA . LEU A 1 192 ? 13.172 16.504 -35.514 1.00 89.38 192 LEU A CA 1
ATOM 1553 C C . LEU A 1 192 ? 11.817 16.859 -34.889 1.00 89.38 192 LEU A C 1
ATOM 1555 O O . LEU A 1 192 ? 11.306 17.963 -35.113 1.00 89.38 192 LEU A O 1
ATOM 1559 N N . GLN A 1 193 ? 11.253 15.969 -34.067 1.00 88.06 193 GLN A N 1
ATOM 1560 C CA . GLN A 1 193 ? 10.023 16.242 -33.324 1.00 88.06 193 GLN A CA 1
ATOM 1561 C C . GLN A 1 193 ? 10.214 17.415 -32.354 1.00 88.06 193 GLN A C 1
ATOM 1563 O O . GLN A 1 193 ? 9.402 18.338 -32.344 1.00 88.06 193 GLN A O 1
ATOM 1568 N N . GLN A 1 194 ? 11.315 17.443 -31.599 1.00 86.44 194 GLN A N 1
ATOM 1569 C CA . GLN A 1 194 ? 11.627 18.549 -30.691 1.00 86.44 194 GLN A CA 1
ATOM 1570 C C . GLN A 1 194 ? 11.802 19.878 -31.435 1.00 86.44 194 GLN A C 1
ATOM 1572 O O . GLN A 1 194 ? 11.291 20.903 -30.982 1.00 86.44 194 GLN A O 1
ATOM 1577 N N . MET A 1 195 ? 12.472 19.885 -32.592 1.00 83.94 195 MET A N 1
ATOM 1578 C CA . MET A 1 195 ? 12.571 21.086 -33.427 1.00 83.94 195 MET A CA 1
ATOM 1579 C C . MET A 1 195 ? 11.201 21.547 -33.928 1.00 83.94 195 MET A C 1
ATOM 1581 O O . MET A 1 195 ? 10.916 22.744 -33.908 1.00 83.94 195 MET A O 1
ATOM 1585 N N . THR A 1 196 ? 10.339 20.616 -34.336 1.00 85.12 196 THR A N 1
ATOM 1586 C CA . THR A 1 196 ? 8.972 20.919 -34.784 1.00 85.12 196 THR A CA 1
ATOM 1587 C C . THR A 1 196 ? 8.132 21.497 -33.645 1.00 85.12 196 THR A C 1
ATOM 1589 O O . THR A 1 196 ? 7.455 22.512 -33.824 1.00 85.12 196 THR A O 1
ATOM 1592 N N . ASP A 1 197 ? 8.230 20.925 -32.447 1.00 85.12 197 ASP A N 1
ATOM 1593 C CA . ASP A 1 197 ? 7.557 21.420 -31.245 1.00 85.12 197 ASP A CA 1
ATOM 1594 C C . ASP A 1 197 ? 8.068 22.814 -30.836 1.00 85.12 197 ASP A C 1
ATOM 1596 O O . ASP A 1 197 ? 7.297 23.655 -30.374 1.00 85.12 197 ASP A O 1
ATOM 1600 N N . ILE A 1 198 ? 9.363 23.096 -31.016 1.00 79.06 198 ILE A N 1
ATOM 1601 C CA . ILE A 1 198 ? 9.936 24.430 -30.787 1.00 79.06 198 ILE A CA 1
ATOM 1602 C C . ILE A 1 198 ? 9.440 25.419 -31.843 1.00 79.06 198 ILE A C 1
ATOM 1604 O O . ILE A 1 198 ? 9.034 26.521 -31.481 1.00 79.06 198 ILE A O 1
ATOM 1608 N N . MET A 1 199 ? 9.441 25.050 -33.127 1.00 70.75 199 MET A N 1
ATOM 1609 C CA . MET A 1 199 ? 8.968 25.918 -34.209 1.00 70.75 199 MET A CA 1
ATOM 1610 C C . MET A 1 199 ? 7.488 26.263 -34.044 1.00 70.75 199 MET A C 1
ATOM 1612 O O . MET A 1 199 ? 7.139 27.440 -34.084 1.00 70.75 199 MET A O 1
ATOM 1616 N N . THR A 1 200 ? 6.644 25.277 -33.743 1.00 73.12 200 THR A N 1
ATOM 1617 C CA . THR A 1 200 ? 5.212 25.493 -33.477 1.00 73.12 200 THR A CA 1
ATOM 1618 C C . THR A 1 200 ? 4.978 26.340 -32.224 1.00 73.12 200 THR A C 1
ATOM 1620 O O . THR A 1 200 ? 4.146 27.246 -32.247 1.00 73.12 200 THR A O 1
ATOM 1623 N N . LYS A 1 201 ? 5.761 26.148 -31.151 1.00 64.88 201 LYS A N 1
ATOM 1624 C CA . LYS A 1 201 ? 5.725 27.042 -29.977 1.00 64.88 201 LYS A CA 1
ATOM 1625 C C . LYS A 1 201 ? 6.253 28.449 -30.278 1.00 64.88 201 LYS A C 1
ATOM 1627 O O . LYS A 1 201 ? 5.767 29.410 -29.683 1.00 64.88 201 LYS A O 1
ATOM 1632 N N . SER A 1 202 ? 7.206 28.593 -31.200 1.00 56.50 202 SER A N 1
ATOM 1633 C CA . SER A 1 202 ? 7.708 29.894 -31.664 1.00 56.50 202 SER A CA 1
ATOM 1634 C C . SER A 1 202 ? 6.728 30.607 -32.604 1.00 56.50 202 SER A C 1
ATOM 1636 O O . SER A 1 202 ? 6.693 31.832 -32.628 1.00 56.50 202 SER A O 1
ATOM 1638 N N . GLU A 1 203 ? 5.879 29.871 -33.324 1.00 52.12 203 GLU A N 1
ATOM 1639 C CA . GLU A 1 203 ? 4.768 30.439 -34.098 1.00 52.12 203 GLU A CA 1
ATOM 1640 C C . GLU A 1 203 ? 3.618 30.920 -33.199 1.00 52.12 203 GLU A C 1
ATOM 1642 O O . GLU A 1 203 ? 2.902 31.844 -33.576 1.00 52.12 203 GLU A O 1
ATOM 1647 N N . THR A 1 204 ? 3.497 30.409 -31.967 1.00 46.94 204 THR A N 1
ATOM 1648 C CA . THR A 1 204 ? 2.727 31.052 -30.882 1.00 46.94 204 THR A CA 1
ATOM 1649 C C . THR A 1 204 ? 3.471 32.224 -30.224 1.00 46.94 204 THR A C 1
ATOM 1651 O O . THR A 1 204 ? 3.346 32.465 -29.025 1.00 46.94 204 THR A O 1
ATOM 1654 N N . ILE A 1 205 ? 4.210 33.024 -30.996 1.00 48.34 205 ILE A N 1
ATOM 1655 C CA . ILE A 1 205 ? 4.289 34.450 -30.670 1.00 48.34 205 ILE A CA 1
ATOM 1656 C C . ILE A 1 205 ? 2.881 34.972 -30.937 1.00 48.34 205 ILE A C 1
ATOM 1658 O O . ILE A 1 205 ? 2.428 34.974 -32.083 1.00 48.34 205 ILE A O 1
ATOM 1662 N N . GLU A 1 206 ? 2.158 35.349 -29.879 1.00 47.62 206 GLU A N 1
ATOM 1663 C CA . GLU A 1 206 ? 0.887 36.057 -30.020 1.00 47.62 206 GLU A CA 1
ATOM 1664 C C . GLU A 1 206 ? 1.040 37.098 -31.139 1.00 47.62 206 GLU A C 1
ATOM 1666 O O . GLU A 1 206 ? 2.037 37.832 -31.130 1.00 47.62 206 GLU A O 1
ATOM 1671 N N . PRO A 1 207 ? 0.118 37.179 -32.124 1.00 45.91 207 PRO A N 1
ATOM 1672 C CA . PRO A 1 207 ? 0.166 38.284 -33.069 1.00 45.91 207 PRO A CA 1
ATOM 1673 C C . PRO A 1 207 ? 0.260 39.536 -32.214 1.00 45.91 207 PRO A C 1
ATOM 1675 O O . PRO A 1 207 ? -0.556 39.652 -31.301 1.00 45.91 207 PRO A O 1
ATOM 1678 N N . VAL A 1 208 ? 1.264 40.391 -32.450 1.00 50.47 208 VAL A N 1
ATOM 1679 C CA . VAL A 1 208 ? 1.462 41.656 -31.731 1.00 50.47 208 VAL A CA 1
ATOM 1680 C C . VAL A 1 208 ? 0.155 42.439 -31.833 1.00 50.47 208 VAL A C 1
ATOM 1682 O O . VAL A 1 208 ? -0.102 43.180 -32.784 1.00 50.47 208 VAL A O 1
ATOM 1685 N N . LYS A 1 209 ? -0.744 42.169 -30.892 1.00 51.31 209 LYS A N 1
ATOM 1686 C CA . LYS A 1 209 ? -2.059 42.753 -30.794 1.00 51.31 209 LYS A CA 1
ATOM 1687 C C . LYS A 1 209 ? -1.824 43.990 -29.958 1.00 51.31 209 LYS A C 1
ATOM 1689 O O . LYS A 1 209 ? -1.561 43.926 -28.766 1.00 51.31 209 LYS A O 1
ATOM 1694 N N . ASP A 1 210 ? -1.933 45.103 -30.666 1.00 56.69 210 ASP A N 1
ATOM 1695 C CA . ASP A 1 210 ? -2.223 46.426 -30.135 1.00 56.69 210 ASP A CA 1
ATOM 1696 C C . ASP A 1 210 ? -1.073 47.343 -29.682 1.00 56.69 210 ASP A C 1
ATOM 1698 O O . ASP A 1 210 ? -1.161 48.071 -28.695 1.00 56.69 210 ASP A O 1
ATOM 1702 N N . ASP A 1 211 ? -0.044 47.496 -30.520 1.00 50.44 211 ASP A N 1
ATOM 1703 C CA . ASP A 1 211 ? 0.834 48.679 -30.432 1.00 50.44 211 ASP A CA 1
ATOM 1704 C C . ASP A 1 211 ? 0.105 50.005 -30.762 1.00 50.44 211 ASP A C 1
ATOM 1706 O O . ASP A 1 211 ? 0.615 51.092 -30.472 1.00 50.44 211 ASP A O 1
ATOM 1710 N N . LYS A 1 212 ? -1.113 49.961 -31.330 1.00 53.75 212 LYS A N 1
ATOM 1711 C CA . LYS A 1 212 ? -1.927 51.166 -31.573 1.00 53.75 212 LYS A CA 1
ATOM 1712 C C . LYS A 1 212 ? -2.505 51.751 -30.287 1.00 53.75 212 LYS A C 1
ATOM 1714 O O . LYS A 1 212 ? -2.562 52.979 -30.179 1.00 53.75 212 LYS A O 1
ATOM 1719 N N . GLU A 1 213 ? -2.896 50.917 -29.325 1.00 56.94 213 GLU A N 1
ATOM 1720 C CA . GLU A 1 213 ? -3.366 51.385 -28.016 1.00 56.94 213 GLU A CA 1
ATOM 1721 C C . GLU A 1 213 ? -2.228 51.938 -27.150 1.00 56.94 213 GLU A C 1
ATOM 1723 O O . GLU A 1 213 ? -2.427 52.921 -26.434 1.00 56.94 213 GLU A O 1
ATOM 1728 N N . ARG A 1 214 ? -1.012 51.381 -27.259 1.00 54.88 214 ARG A N 1
ATOM 1729 C CA . ARG A 1 214 ? 0.120 51.780 -26.406 1.00 54.88 214 ARG A CA 1
ATOM 1730 C C . ARG A 1 214 ? 0.879 53.015 -26.896 1.00 54.88 214 ARG A C 1
ATOM 1732 O O . ARG A 1 214 ? 1.318 53.819 -26.074 1.00 54.88 214 ARG A O 1
ATOM 1739 N N . PHE A 1 215 ? 1.034 53.189 -28.210 1.00 55.84 215 PHE A N 1
ATOM 1740 C CA . PHE A 1 215 ? 1.836 54.285 -28.781 1.00 55.84 215 PHE A CA 1
ATOM 1741 C C . PHE A 1 215 ? 1.003 55.427 -29.377 1.00 55.84 215 PHE A C 1
ATOM 1743 O O . PHE A 1 215 ? 1.546 56.497 -29.666 1.00 55.84 215 PHE A O 1
ATOM 1750 N N . GLY A 1 216 ? -0.315 55.236 -29.505 1.00 61.59 216 GLY A N 1
ATOM 1751 C CA . GLY A 1 216 ? -1.218 56.190 -30.140 1.00 61.59 216 GLY A CA 1
ATOM 1752 C C . GLY A 1 216 ? -0.956 56.341 -31.643 1.00 61.59 216 GLY A C 1
ATOM 1753 O O . GLY A 1 216 ? 0.131 56.081 -32.149 1.00 61.59 216 GLY A O 1
ATOM 1754 N N . ASP A 1 217 ? -1.972 56.771 -32.395 1.00 67.62 217 ASP A N 1
ATOM 1755 C CA . ASP A 1 217 ? -1.869 56.932 -33.851 1.00 67.62 217 ASP A CA 1
ATOM 1756 C C . ASP A 1 217 ? -0.783 57.977 -34.217 1.00 67.62 217 ASP A C 1
ATOM 1758 O O . ASP A 1 217 ? -0.979 59.181 -33.975 1.00 67.62 217 ASP A O 1
ATOM 1762 N N . PRO A 1 218 ? 0.354 57.572 -34.822 1.00 62.41 218 PRO A N 1
ATOM 1763 C CA . PRO A 1 218 ? 1.483 58.467 -35.081 1.00 62.41 218 PRO A CA 1
ATOM 1764 C C . PRO A 1 218 ? 1.097 59.640 -35.995 1.00 62.41 218 PRO A C 1
ATOM 1766 O O . PRO A 1 218 ? 1.663 60.735 -35.899 1.00 62.41 218 PRO A O 1
ATOM 1769 N N . LEU A 1 219 ? 0.063 59.480 -36.830 1.00 69.12 219 LEU A N 1
ATOM 1770 C CA . LEU A 1 219 ? -0.451 60.545 -37.691 1.00 69.12 219 LEU A CA 1
ATOM 1771 C C . LEU A 1 219 ? -1.156 61.658 -36.903 1.00 69.12 219 LEU A C 1
ATOM 1773 O O . LEU A 1 219 ? -1.105 62.824 -37.321 1.00 69.12 219 LEU A O 1
ATO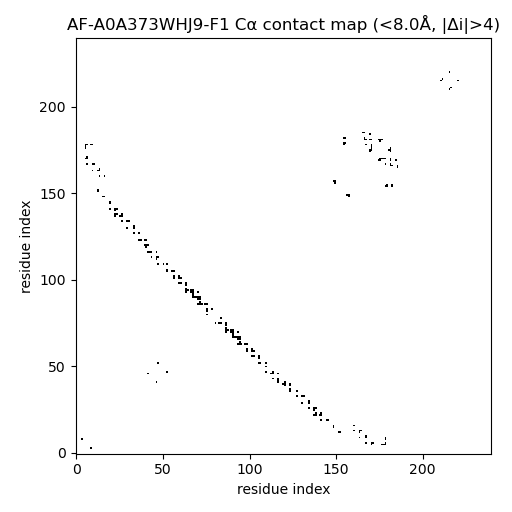M 1777 N N . LYS A 1 220 ? -1.786 61.343 -35.763 1.00 70.44 220 LYS A N 1
ATOM 1778 C CA . LYS A 1 220 ? -2.386 62.354 -34.875 1.00 70.44 220 LYS A CA 1
ATOM 1779 C C . LYS A 1 220 ? -1.304 63.186 -34.190 1.00 70.44 220 LYS A C 1
ATOM 1781 O O . LYS A 1 220 ? -1.393 64.416 -34.228 1.00 70.44 220 LYS A O 1
ATOM 1786 N N . ILE A 1 221 ? -0.244 62.545 -33.694 1.00 70.12 221 ILE A N 1
ATOM 1787 C CA . ILE A 1 221 ? 0.902 63.217 -33.056 1.00 70.12 221 ILE A CA 1
ATOM 1788 C C . ILE A 1 221 ? 1.601 64.157 -34.052 1.00 70.12 221 ILE A C 1
ATOM 1790 O O . ILE A 1 221 ? 1.872 65.324 -33.751 1.00 70.12 221 ILE A O 1
ATOM 1794 N N . ILE A 1 222 ? 1.822 63.700 -35.289 1.00 73.88 222 ILE A N 1
ATOM 1795 C CA . ILE A 1 222 ? 2.419 64.528 -36.348 1.00 73.88 222 ILE A CA 1
ATOM 1796 C C . ILE A 1 222 ? 1.516 65.726 -36.689 1.00 73.88 222 ILE A C 1
ATOM 1798 O O . ILE A 1 222 ?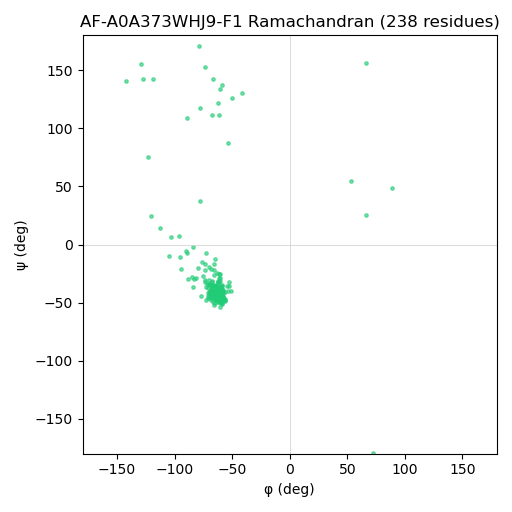 2.010 66.851 -36.840 1.00 73.88 222 ILE A O 1
ATOM 1802 N N . LYS A 1 223 ? 0.192 65.532 -36.783 1.00 78.06 223 LYS A N 1
ATOM 1803 C CA . LYS A 1 223 ? -0.765 66.623 -37.049 1.00 78.06 223 LYS A CA 1
ATOM 1804 C C . LYS A 1 223 ? -0.806 67.652 -35.914 1.00 78.06 223 LYS A C 1
ATOM 1806 O O . LYS A 1 223 ? -0.828 68.854 -36.205 1.00 78.06 223 LYS A O 1
ATOM 1811 N N . GLU A 1 224 ? -0.778 67.225 -34.654 1.00 77.94 224 GLU A N 1
ATOM 1812 C CA . GLU A 1 224 ? -0.726 68.131 -33.500 1.00 77.94 224 GLU A CA 1
ATOM 1813 C C . GLU A 1 224 ? 0.575 68.932 -33.444 1.00 77.94 224 GLU A C 1
ATOM 1815 O O . GLU A 1 224 ? 0.533 70.161 -33.323 1.00 77.94 224 GLU A O 1
ATOM 1820 N N . ASN A 1 225 ? 1.723 68.282 -33.640 1.00 77.81 225 ASN A N 1
ATOM 1821 C CA . ASN A 1 225 ? 3.019 68.963 -33.657 1.00 77.81 225 ASN A CA 1
ATOM 1822 C C . ASN A 1 225 ? 3.118 69.979 -34.806 1.00 77.81 225 ASN A C 1
ATOM 1824 O O . ASN A 1 225 ? 3.645 71.084 -34.633 1.00 77.81 225 ASN A O 1
ATOM 1828 N N . LYS A 1 226 ? 2.532 69.672 -35.971 1.00 78.94 226 LYS A N 1
ATOM 1829 C CA . LYS A 1 226 ? 2.457 70.610 -37.104 1.00 78.94 226 LYS A CA 1
ATOM 1830 C C . LYS A 1 226 ? 1.540 71.804 -36.800 1.00 78.94 226 LYS A C 1
ATOM 1832 O O . LYS A 1 226 ? 1.854 72.924 -37.212 1.00 78.94 226 LYS A O 1
ATOM 1837 N N . LYS A 1 227 ? 0.441 71.604 -36.056 1.00 77.56 227 LYS A N 1
ATOM 1838 C CA . LYS A 1 227 ? -0.435 72.692 -35.575 1.00 77.56 227 LYS A CA 1
ATOM 1839 C C . LYS A 1 227 ? 0.265 73.577 -34.536 1.00 77.56 227 LYS A C 1
ATOM 1841 O O . LYS A 1 227 ? 0.212 74.798 -34.690 1.00 77.56 227 LYS A O 1
ATOM 1846 N N . LYS A 1 228 ? 0.955 73.002 -33.541 1.00 75.69 228 LYS A N 1
ATOM 1847 C CA . LYS A 1 228 ? 1.730 73.759 -32.533 1.00 75.69 228 LYS A CA 1
ATOM 1848 C C . LYS A 1 228 ? 2.809 74.626 -33.191 1.00 75.69 228 LYS A C 1
ATOM 1850 O O . LYS A 1 228 ? 2.803 75.842 -33.010 1.00 75.69 228 LYS A O 1
ATOM 1855 N N . ARG A 1 229 ? 3.608 74.051 -34.100 1.00 75.25 229 ARG A N 1
ATOM 1856 C CA . ARG A 1 229 ? 4.627 74.794 -34.868 1.00 75.25 229 ARG A CA 1
ATOM 1857 C C . ARG A 1 229 ? 4.055 75.943 -35.708 1.00 75.25 229 ARG A C 1
ATOM 1859 O O . ARG A 1 229 ? 4.707 76.975 -35.858 1.00 75.25 229 ARG A O 1
ATOM 1866 N N . LYS A 1 230 ? 2.848 75.801 -36.272 1.00 74.44 230 LYS A N 1
ATOM 1867 C CA . LYS A 1 230 ? 2.185 76.894 -37.011 1.00 74.44 230 LYS A CA 1
ATOM 1868 C C . LYS A 1 230 ? 1.713 78.022 -36.088 1.00 74.44 230 LYS A C 1
ATOM 1870 O O . LYS A 1 230 ? 1.823 79.182 -36.479 1.00 74.44 230 LYS A O 1
ATOM 1875 N N . LYS A 1 231 ? 1.214 77.703 -34.888 1.00 73.25 231 LYS A N 1
ATOM 1876 C CA . LYS A 1 231 ? 0.808 78.707 -33.890 1.00 73.25 231 LYS A CA 1
ATOM 1877 C C . LYS A 1 231 ? 2.013 79.480 -33.346 1.00 73.25 231 LYS A C 1
ATOM 1879 O O . LYS A 1 231 ? 1.972 80.703 -33.325 1.00 73.25 231 LYS A O 1
ATOM 1884 N N . GLU A 1 232 ? 3.111 78.798 -33.027 1.00 69.38 232 GLU A N 1
ATOM 1885 C CA . GLU A 1 232 ? 4.354 79.445 -32.574 1.00 69.38 232 GLU A CA 1
ATOM 1886 C C . GLU A 1 232 ? 4.973 80.359 -33.639 1.00 69.38 232 GLU A C 1
ATOM 1888 O O . GLU A 1 232 ? 5.451 81.447 -33.323 1.00 69.38 232 GLU A O 1
ATOM 1893 N N . LYS A 1 233 ? 4.928 79.962 -34.920 1.00 70.50 233 LYS A N 1
ATOM 1894 C CA . LYS A 1 233 ? 5.400 80.812 -36.026 1.00 70.50 233 LYS A CA 1
ATOM 1895 C C . LYS A 1 233 ? 4.541 82.061 -36.239 1.00 70.50 233 LYS A C 1
ATOM 1897 O O . LYS A 1 233 ? 5.090 83.078 -36.648 1.00 70.50 233 LYS A O 1
ATOM 1902 N N . LYS A 1 234 ? 3.230 82.001 -35.970 1.00 65.44 234 LYS A N 1
ATOM 1903 C CA . LYS A 1 234 ? 2.351 83.184 -35.991 1.00 65.44 234 LYS A CA 1
ATOM 1904 C C . LYS A 1 234 ? 2.611 84.093 -34.785 1.00 65.44 234 LYS A C 1
ATOM 1906 O O . LYS A 1 234 ? 2.905 85.261 -34.978 1.00 65.44 234 LYS A O 1
ATOM 1911 N N . ALA A 1 235 ? 2.686 83.532 -33.577 1.00 64.06 235 ALA A N 1
ATOM 1912 C CA . ALA A 1 235 ? 2.973 84.295 -32.358 1.00 64.06 235 ALA A CA 1
ATOM 1913 C C . ALA A 1 235 ? 4.354 84.989 -32.360 1.00 64.06 235 ALA A C 1
ATOM 1915 O O . ALA A 1 235 ? 4.521 86.029 -31.730 1.00 64.06 235 ALA A O 1
ATOM 1916 N N . LYS A 1 236 ? 5.349 84.437 -33.073 1.00 59.81 236 LYS A N 1
ATOM 1917 C CA . LYS A 1 236 ? 6.654 85.091 -33.291 1.00 59.81 236 LYS A CA 1
ATOM 1918 C C . LYS A 1 236 ? 6.638 86.161 -34.391 1.00 59.81 236 LYS A C 1
ATOM 1920 O O . LYS A 1 236 ? 7.543 86.986 -34.412 1.00 59.81 236 LYS A O 1
ATOM 1925 N N . LYS A 1 237 ? 5.653 86.140 -35.296 1.00 58.59 237 LYS A N 1
ATOM 1926 C CA . LYS A 1 237 ? 5.452 87.177 -36.321 1.00 58.59 237 LYS A CA 1
ATOM 1927 C C . LYS A 1 237 ? 4.683 88.383 -35.782 1.00 58.59 237 LYS A C 1
ATOM 1929 O O . LYS A 1 237 ? 4.959 89.479 -36.227 1.00 58.59 237 LYS A O 1
ATOM 1934 N N . ASP A 1 238 ? 3.805 88.180 -34.802 1.00 56.91 238 ASP A N 1
ATOM 1935 C CA . ASP A 1 238 ? 3.010 89.255 -34.185 1.00 56.91 238 ASP A CA 1
ATOM 1936 C C . ASP A 1 238 ? 3.760 90.002 -33.054 1.00 56.91 238 ASP A C 1
ATOM 1938 O O . ASP A 1 238 ? 3.227 90.931 -32.458 1.00 56.91 238 ASP A O 1
ATOM 1942 N N . LYS A 1 239 ? 4.997 89.591 -32.734 1.00 55.16 239 LYS A N 1
ATOM 1943 C CA . LYS A 1 239 ? 5.883 90.216 -31.727 1.00 55.16 239 LYS A CA 1
ATOM 1944 C C . LYS A 1 239 ? 7.128 90.888 -32.333 1.00 55.16 239 LYS A C 1
ATOM 1946 O O . LYS A 1 239 ? 8.077 91.165 -31.601 1.00 55.16 239 LYS A O 1
ATOM 1951 N N . LYS A 1 240 ? 7.155 91.101 -33.648 1.00 45.09 240 LYS A N 1
ATOM 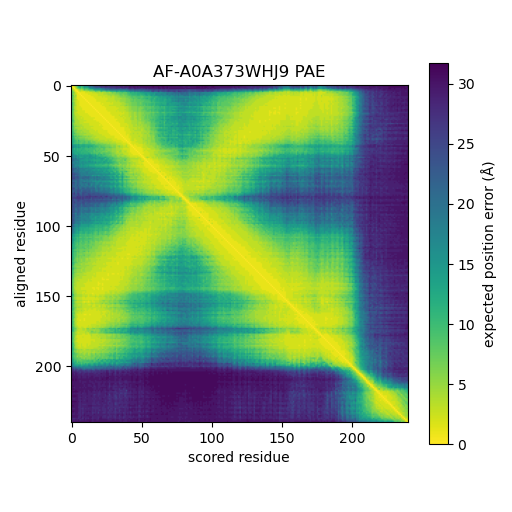1952 C CA . LYS A 1 240 ? 8.248 91.751 -34.378 1.00 45.09 240 LYS A CA 1
ATOM 1953 C C . LYS A 1 240 ? 7.676 92.821 -35.293 1.00 45.09 240 LYS A C 1
ATOM 1955 O O . LYS A 1 240 ? 8.362 93.848 -35.452 1.00 45.09 240 LYS A O 1
#

Solvent-accessible surface area (backbone atoms only — not comparable to full-atom values): 13044 Å² total; per-residue (Å²): 129,82,81,78,50,53,67,56,54,50,51,53,47,43,54,54,44,52,57,48,47,54,36,52,50,52,40,50,54,50,52,51,51,49,56,57,56,55,72,73,54,66,57,64,69,57,50,54,61,73,66,37,56,69,62,54,44,54,54,44,44,54,50,17,50,52,52,14,51,52,50,20,52,53,42,32,71,74,62,35,84,90,43,42,69,60,20,51,54,51,14,50,51,48,21,52,52,44,31,55,50,46,48,51,51,52,50,51,54,48,54,53,49,45,52,50,41,50,53,50,38,50,55,48,50,54,50,44,52,58,48,51,54,49,40,57,49,43,47,50,52,38,54,54,48,52,64,48,42,61,73,74,39,74,63,54,65,76,88,46,53,91,44,43,70,63,33,47,45,31,45,75,72,66,75,22,92,41,58,49,51,16,42,52,54,44,53,52,52,50,52,52,49,53,52,50,54,49,52,56,55,59,65,64,53,70,76,87,79,55,66,58,78,76,69,46,62,66,68,56,56,52,52,50,53,54,49,51,54,52,50,53,55,48,62,59,59,78,72,110

Secondary structure (DSSP, 8-state):
-PPPPHHHHHHHHHHHHHHHHHHHHHHHHHHHHHHHHHTT---HHHHHHHHTHHHHHHHHHHHHHHHHHHHHHHHHHHH-GGGHHHHHHHHHHHHHHHHHHHHHHHHHHHHHHHHHHHHHHHHHHHHHHHHHHHHHHHHHHHHHHHHHHHHH-TTS-GGGGGGHHHHHHHHHTTS-SSHHHHHHHHHHHHHHHHHHHHHHHHHTS-----HHHHH--HHHHHHHHHHHHHHHHHHTTTT-

Mean predicted aligned error: 13.99 Å

Radius of gyration: 43.58 Å; Cα contacts (8 Å, |Δi|>4): 135; chains: 1; bounding box: 79×113×94 Å

Foldseek 3Di:
DPPDAQLNLLVVLLVLLVVLVVLVVVLVVLVVVLVVLVVLQDALVVLCVVLPLVVQLVVQLVVLLVQLVVQLVVCCVVVDDVCSVVSNVSSVVSSVVSSVVSNVVSVVVSVVSNVVSVVSNVVSVVVSVVSVVVSVVSVVVSVVSVVVSCVSNVLADPVCSVVSVVLSVCVVVVVDRHSNVSRVVVVVVVVVVVVVVVVVVVVPPPPPPDPCVVVPDVVVVVVVVVVVVVVVVVVVVVVD

Sequence (240 aa):
MANETELEKIDRAAEYFERYFEFEDAVTVSKENKEYLKTYIHDNDYVVKNFNIKNKIIKSLGISIGIGLVAFLLLWLLLGTKLIIVGIIAGALIFIGAGVFSIALNKYRLTAAEQKQVEVNEGINEQIIMLDDRIKQVERQRDDYYKALEKRVPFMSLDYMKNVQQIKQFLVDGKADTCEEAVDMFEESMLLQQMTDIMTKSETIEPVKDDKERFGDPLKIIKENKKKRKKEKKAKKDKK

pLDDT: mean 85.45, std 12.6, range [43.25, 96.69]

Nearest PDB structures (foldseek):
  6grj-assembly1_F  TM=4.770E-01  e=2.068E-01  Aeromonas hydrophila
  7a0g-assembly1_FFF  TM=4.802E-01  e=2.807E-01  Serratia marcescens
  5xg2-assembly1_A  TM=4.154E-01  e=3.075E+00  Pyrococcus yayanosii CH1
  6ixg-assembly2_B  TM=2.042E-01  e=8.608E-01  Homo sapiens
  3zx6-assembly1_B  TM=2.510E-01  e=1.945E+00  Archaeoglobus fulgidus DSM 4304